Protein AF-Q66S46-F1 (afdb_monomer_lite)

Secondary structure (DSSP, 8-state):
-HHHHHHHHHHHHHHTHHHHHHHHHHHHHHHHHHHHHHHHHHHHHHHHHHHHHHHHHHHHHHHHHHHHHHHHHHHHHT-S-----HHHHHHHHHHHHHHHHHHHHHHHHHHHHHHHHHHHHHHHHHHHHHHHHHHHHHHTTSS-TTHHHHHHHHHHHHHHHHHHHHHHHHHHHHHHHHHHHHHHHHHHHHHHHHHHHHHHHHHHHHHHHHHHHHHHTS-----------PPP-----------------S-------

Organism: Oikopleura dioica (NCBI:txid34765)

Structure (mmCIF, N/CA/C/O backbone):
data_AF-Q66S46-F1
#
_entry.id   AF-Q66S46-F1
#
loop_
_atom_site.group_PDB
_atom_site.id
_atom_site.type_symbol
_atom_site.label_atom_id
_atom_site.label_alt_id
_atom_site.label_comp_id
_atom_site.label_asym_id
_atom_site.label_entity_id
_atom_site.label_seq_id
_atom_site.pdbx_PDB_ins_code
_atom_site.Cartn_x
_atom_site.Cartn_y
_atom_site.Cartn_z
_atom_site.occupancy
_atom_site.B_iso_or_equiv
_atom_site.auth_seq_id
_atom_site.auth_comp_id
_atom_site.auth_asym_id
_atom_site.auth_atom_id
_atom_site.pdbx_PDB_model_num
ATOM 1 N N . MET A 1 1 ? -4.672 -10.659 25.111 1.00 83.12 1 MET A N 1
ATOM 2 C CA . MET A 1 1 ? -5.809 -10.484 24.164 1.00 83.12 1 MET A CA 1
ATOM 3 C C . MET A 1 1 ? -7.160 -10.343 24.861 1.00 83.12 1 MET A C 1
ATOM 5 O O . MET A 1 1 ? -7.900 -9.418 24.541 1.00 83.12 1 MET A O 1
ATOM 9 N N . THR A 1 2 ? -7.488 -11.206 25.827 1.00 87.94 2 THR A N 1
ATOM 10 C CA . THR A 1 2 ? -8.758 -11.151 26.578 1.00 87.94 2 THR A CA 1
ATOM 11 C C . THR A 1 2 ? -8.955 -9.836 27.340 1.00 87.94 2 THR A C 1
ATOM 13 O O . THR A 1 2 ? -10.043 -9.269 27.302 1.00 87.94 2 THR A O 1
ATOM 16 N N . GLU A 1 3 ? -7.894 -9.295 27.943 1.00 87.88 3 GLU A N 1
ATOM 17 C CA . GLU A 1 3 ? -7.926 -8.011 28.663 1.00 87.88 3 GLU A CA 1
ATOM 18 C C . GLU A 1 3 ? -8.272 -6.824 27.752 1.00 87.88 3 GLU A C 1
ATOM 20 O O . GLU A 1 3 ? -9.158 -6.033 28.075 1.00 87.88 3 GLU A O 1
ATOM 25 N N . PHE A 1 4 ? -7.655 -6.739 26.567 1.00 88.56 4 PHE A N 1
ATOM 26 C CA . PHE A 1 4 ? -7.981 -5.721 25.561 1.00 88.56 4 PHE A CA 1
ATOM 27 C C . PHE A 1 4 ? -9.432 -5.834 25.086 1.00 88.56 4 PHE A C 1
ATOM 29 O O . PHE A 1 4 ? -10.133 -4.827 25.005 1.00 88.56 4 PHE A O 1
ATOM 36 N N . SER A 1 5 ? -9.915 -7.057 24.838 1.00 90.88 5 SER A N 1
ATOM 37 C CA . SER A 1 5 ? -11.322 -7.294 24.496 1.00 90.88 5 SER A CA 1
ATOM 38 C C . SER A 1 5 ? -12.265 -6.836 25.618 1.00 90.88 5 SER A C 1
ATOM 40 O O . SER A 1 5 ? -13.281 -6.195 25.347 1.00 90.88 5 SER A O 1
ATOM 42 N N . GLY A 1 6 ? -11.913 -7.098 26.882 1.00 93.06 6 GLY A N 1
ATOM 43 C CA . GLY A 1 6 ? -12.649 -6.628 28.059 1.00 93.06 6 GLY A CA 1
ATOM 44 C C . GLY A 1 6 ? -12.697 -5.101 28.157 1.00 93.06 6 GLY A C 1
ATOM 45 O O . GLY A 1 6 ? -13.783 -4.527 28.263 1.00 93.06 6 GLY A O 1
ATOM 46 N N . LYS A 1 7 ? -11.543 -4.437 28.021 1.00 92.06 7 LYS A N 1
ATOM 47 C CA . LYS A 1 7 ? -11.409 -2.969 28.012 1.00 92.06 7 LYS A CA 1
ATOM 48 C C . LYS A 1 7 ? -12.234 -2.331 26.892 1.00 92.06 7 LYS A C 1
ATOM 50 O O . LYS A 1 7 ? -12.939 -1.346 27.122 1.00 92.06 7 LYS A O 1
ATOM 55 N N . LEU A 1 8 ? -12.205 -2.918 25.693 1.00 92.44 8 LEU A N 1
ATOM 56 C CA . LEU A 1 8 ? -12.982 -2.443 24.548 1.00 92.44 8 LEU A CA 1
ATOM 57 C C . LEU A 1 8 ? -14.491 -2.586 24.788 1.00 92.44 8 LEU A C 1
ATOM 59 O O . LEU A 1 8 ? -15.251 -1.653 24.532 1.00 92.44 8 LEU A O 1
ATOM 63 N N . LYS A 1 9 ? -14.929 -3.733 25.325 1.00 93.00 9 LYS A N 1
ATOM 64 C CA . LYS A 1 9 ? -16.336 -3.985 25.677 1.00 93.00 9 LYS A CA 1
ATOM 65 C C . LYS A 1 9 ? -16.832 -3.012 26.746 1.00 93.00 9 LYS A C 1
ATOM 67 O O . LYS A 1 9 ? -17.932 -2.482 26.610 1.00 93.00 9 LYS A O 1
ATOM 72 N N . GLN A 1 10 ? -16.030 -2.740 27.774 1.00 93.31 10 GLN A N 1
ATOM 73 C CA . GLN A 1 10 ? -16.372 -1.777 28.821 1.00 93.31 10 GLN A CA 1
ATOM 74 C C . GLN A 1 10 ? -16.547 -0.364 28.246 1.00 93.31 10 GLN A C 1
ATOM 76 O O . GLN A 1 10 ? -17.579 0.267 28.477 1.00 93.31 10 GLN A O 1
ATOM 81 N N . LYS A 1 11 ? -15.591 0.104 27.431 1.00 90.81 11 LYS A N 1
ATOM 82 C CA . LYS A 1 11 ? -15.686 1.412 26.761 1.00 90.81 11 LYS A CA 1
ATOM 83 C C . LYS A 1 11 ? -16.873 1.478 25.792 1.00 90.81 11 LYS A C 1
ATOM 85 O O . LYS A 1 11 ? -17.589 2.472 25.782 1.00 90.81 11 LYS A O 1
ATOM 90 N N . SER A 1 12 ? -17.142 0.409 25.042 1.00 92.00 12 SER A N 1
ATOM 91 C CA . SER A 1 12 ? -18.308 0.329 24.150 1.00 92.00 12 SER A CA 1
ATOM 92 C C . SER A 1 12 ? -19.627 0.477 24.910 1.00 92.00 12 SER A C 1
ATOM 94 O O . SER A 1 12 ? -20.509 1.201 24.456 1.00 92.00 12 SER A O 1
ATOM 96 N N . ARG A 1 13 ? -19.764 -0.180 26.070 1.00 91.44 13 ARG A N 1
ATOM 97 C CA . ARG A 1 13 ? -20.960 -0.073 26.923 1.00 91.44 13 ARG A CA 1
ATOM 98 C C . ARG A 1 13 ? -21.146 1.344 27.469 1.00 91.44 13 ARG A C 1
ATOM 100 O O . ARG A 1 13 ? -22.271 1.824 27.506 1.00 91.44 13 ARG A O 1
ATOM 107 N N . ALA A 1 14 ? -20.057 2.019 27.839 1.00 89.19 14 ALA A N 1
ATOM 108 C CA . ALA A 1 14 ? -20.097 3.397 28.332 1.00 89.19 14 ALA A CA 1
ATOM 109 C C . ALA A 1 14 ? -20.476 4.427 27.247 1.00 89.19 14 ALA A C 1
ATOM 111 O O . ALA A 1 14 ? -21.037 5.477 27.561 1.00 89.19 14 ALA A O 1
ATOM 112 N N . LEU A 1 15 ? -20.159 4.148 25.978 1.00 87.81 15 LEU A N 1
ATOM 113 C CA . LEU A 1 15 ? -20.433 5.046 24.850 1.00 87.81 15 LEU A CA 1
ATOM 114 C C . LEU A 1 15 ? -21.806 4.818 24.204 1.00 87.81 15 LEU A C 1
ATOM 116 O O . LEU A 1 15 ? -22.387 5.767 23.681 1.00 87.81 15 LEU A O 1
ATOM 120 N N . GLY A 1 16 ? -22.343 3.596 24.243 1.00 87.81 16 GLY A N 1
ATOM 121 C CA . GLY A 1 16 ? -23.685 3.289 23.741 1.00 87.81 16 GLY A CA 1
ATOM 122 C C . GLY A 1 16 ? -23.912 3.750 22.294 1.00 87.81 16 GLY A C 1
ATOM 123 O O . GLY A 1 16 ? -23.071 3.540 21.421 1.00 87.81 16 GLY A O 1
ATOM 124 N N . SER A 1 17 ? -25.040 4.422 22.045 1.00 82.81 17 SER A N 1
ATOM 125 C CA . SER A 1 17 ? -25.465 4.868 20.707 1.00 82.81 17 SER A CA 1
ATOM 126 C C . SER A 1 17 ? -24.579 5.951 20.075 1.00 82.81 17 SER A C 1
ATOM 128 O O . SER A 1 17 ? -24.659 6.185 18.866 1.00 82.81 17 SER A O 1
ATOM 130 N N . PHE A 1 18 ? -23.699 6.599 20.849 1.00 83.12 18 PHE A N 1
ATOM 131 C CA . PHE A 1 18 ? -22.725 7.553 20.305 1.00 83.12 18 PHE A CA 1
ATOM 132 C C . PHE A 1 18 ? -21.679 6.865 19.431 1.00 83.12 18 PHE A C 1
ATOM 134 O O . PHE A 1 18 ? -21.191 7.461 18.467 1.00 83.12 18 PHE A O 1
ATOM 141 N N . LEU A 1 19 ? -21.376 5.599 19.723 1.00 86.94 19 LEU A N 1
ATOM 142 C CA . LEU A 1 19 ? -20.410 4.828 18.956 1.00 86.94 19 LEU A CA 1
ATOM 143 C C . LEU A 1 19 ? -20.901 4.565 17.529 1.00 86.94 19 LEU A C 1
ATOM 145 O O . LEU A 1 19 ? -20.139 4.710 16.577 1.00 86.94 19 LEU A O 1
ATOM 149 N N . ASP A 1 20 ? -22.176 4.213 17.362 1.00 85.62 20 ASP A N 1
ATOM 150 C CA . ASP A 1 20 ? -22.733 3.897 16.042 1.00 85.62 20 ASP A CA 1
ATOM 151 C C . ASP A 1 20 ? -22.829 5.137 15.146 1.00 85.62 20 ASP A C 1
ATOM 153 O O . ASP A 1 20 ? -22.596 5.052 13.942 1.00 85.62 20 ASP A O 1
ATOM 157 N N . ARG A 1 21 ? -23.080 6.311 15.739 1.00 83.69 21 ARG A N 1
ATOM 158 C CA . ARG A 1 21 ? -23.120 7.594 15.018 1.00 83.69 21 ARG A CA 1
ATOM 159 C C . ARG A 1 21 ? -21.737 8.078 14.579 1.00 83.69 21 ARG A C 1
ATOM 161 O O . ARG A 1 21 ? -21.614 8.678 13.518 1.00 83.69 21 ARG A O 1
ATOM 168 N N . THR A 1 22 ? -20.700 7.829 15.379 1.00 88.50 22 THR A N 1
ATOM 169 C CA . THR A 1 22 ? -19.331 8.317 15.115 1.00 88.50 22 THR A CA 1
ATOM 170 C C . THR A 1 22 ? -18.470 7.326 14.335 1.00 88.50 22 THR A C 1
ATOM 172 O O . THR A 1 22 ? -17.485 7.725 13.713 1.00 88.50 22 THR A O 1
ATOM 175 N N . ARG A 1 23 ? -18.846 6.041 14.293 1.00 91.00 23 ARG A N 1
ATOM 176 C CA . ARG A 1 23 ? -18.108 4.996 13.568 1.00 91.00 23 ARG A CA 1
ATOM 177 C C . ARG A 1 23 ? -17.809 5.343 12.106 1.00 91.00 23 ARG A C 1
ATOM 179 O O . ARG A 1 23 ? -16.648 5.201 11.726 1.00 91.00 23 ARG A O 1
ATOM 186 N N . PRO A 1 24 ? -18.761 5.828 11.286 1.00 91.44 24 PRO A N 1
ATOM 187 C CA . PRO A 1 24 ? -18.467 6.156 9.892 1.00 91.44 24 PRO A CA 1
ATOM 188 C C . PRO A 1 24 ? -17.381 7.231 9.739 1.00 91.44 24 PRO A C 1
ATOM 190 O O . PRO A 1 24 ? -16.575 7.146 8.814 1.00 91.44 24 PRO A O 1
ATOM 193 N N . TYR A 1 25 ? -17.318 8.198 10.662 1.00 92.19 25 TYR A N 1
ATOM 194 C CA . TYR A 1 25 ? -16.290 9.240 10.674 1.00 92.19 25 TYR A CA 1
ATOM 195 C C . TYR A 1 25 ? -14.901 8.649 10.942 1.00 92.19 25 TYR A C 1
ATOM 197 O O . TYR A 1 25 ? -13.984 8.861 10.149 1.00 92.19 25 TYR A O 1
ATOM 205 N N . PHE A 1 26 ? -14.746 7.868 12.016 1.00 93.44 26 PHE A N 1
ATOM 206 C CA . PHE A 1 26 ? -13.449 7.283 12.374 1.00 93.44 26 PHE A CA 1
ATOM 207 C C . PHE A 1 26 ? -12.969 6.261 11.335 1.00 93.44 26 PHE A C 1
ATOM 209 O O . PHE A 1 26 ? -11.790 6.256 10.986 1.00 93.44 26 PHE A O 1
ATOM 216 N N . GLU A 1 27 ? -13.875 5.465 10.762 1.00 93.38 27 GLU A N 1
ATOM 217 C CA . GLU A 1 27 ? -13.558 4.564 9.646 1.00 93.38 27 GLU A CA 1
ATOM 218 C C . GLU A 1 27 ? -13.110 5.326 8.394 1.00 93.38 27 GLU A C 1
ATOM 220 O O . GLU A 1 27 ? -12.091 4.986 7.786 1.00 93.38 27 GLU A O 1
ATOM 225 N N . ALA A 1 28 ? -13.831 6.387 8.013 1.00 94.62 28 ALA A N 1
ATOM 226 C CA . ALA A 1 28 ? -13.460 7.215 6.869 1.00 94.62 28 ALA A CA 1
ATOM 227 C C . ALA A 1 28 ? -12.111 7.913 7.093 1.00 94.62 28 ALA A C 1
ATOM 229 O O . ALA A 1 28 ? -11.270 7.911 6.194 1.00 94.62 28 ALA A O 1
ATOM 230 N N . ARG A 1 29 ? -11.864 8.444 8.296 1.00 94.81 29 ARG A N 1
ATOM 231 C CA . ARG A 1 29 ? -10.599 9.092 8.669 1.00 94.81 29 ARG A CA 1
ATOM 232 C C . ARG A 1 29 ? -9.431 8.109 8.624 1.00 94.81 29 ARG A C 1
ATOM 234 O O . ARG A 1 29 ? -8.426 8.389 7.973 1.00 94.81 29 ARG A O 1
ATOM 241 N N . LYS A 1 30 ? -9.583 6.932 9.237 1.00 94.12 30 LYS A N 1
ATOM 242 C CA . LYS A 1 30 ? -8.579 5.859 9.219 1.00 94.12 30 LYS A CA 1
ATOM 243 C C . LYS A 1 30 ? -8.279 5.391 7.795 1.00 94.12 30 LYS A C 1
ATOM 245 O O . LYS A 1 30 ? -7.115 5.265 7.414 1.00 94.12 30 LYS A O 1
ATOM 250 N N . LYS A 1 31 ? -9.313 5.182 6.974 1.00 95.31 31 LYS A N 1
ATOM 251 C CA . LYS A 1 31 ? -9.154 4.758 5.576 1.00 95.31 31 LYS A CA 1
ATOM 252 C C . LYS A 1 31 ? -8.540 5.843 4.693 1.00 95.31 31 LYS A C 1
ATOM 254 O O . LYS A 1 31 ? -7.705 5.519 3.848 1.00 95.31 31 LYS A O 1
ATOM 259 N N . SER A 1 32 ? -8.905 7.105 4.907 1.00 96.31 32 SER A N 1
ATOM 260 C CA . SER A 1 32 ? -8.276 8.255 4.253 1.00 96.31 32 SER A CA 1
ATOM 261 C C . SER A 1 32 ? -6.782 8.305 4.573 1.00 96.31 32 SER A C 1
ATOM 263 O O . SER A 1 32 ? -5.973 8.285 3.652 1.00 96.31 32 SER A O 1
ATOM 265 N N . ALA A 1 33 ? -6.404 8.236 5.855 1.00 95.69 33 ALA A N 1
ATOM 266 C CA . ALA A 1 33 ? -5.005 8.267 6.286 1.00 95.69 33 ALA A CA 1
ATOM 267 C C . ALA A 1 33 ? -4.176 7.110 5.696 1.00 95.69 33 ALA A C 1
ATOM 269 O O . ALA A 1 33 ? -3.125 7.345 5.100 1.00 95.69 33 ALA A O 1
ATOM 270 N N . ARG A 1 34 ? -4.682 5.868 5.780 1.00 94.56 34 ARG A N 1
ATOM 271 C CA . ARG A 1 34 ? -4.020 4.685 5.196 1.00 94.56 34 ARG A CA 1
ATOM 272 C C . ARG A 1 34 ? -3.831 4.826 3.682 1.00 94.56 34 ARG A C 1
ATOM 274 O O . ARG A 1 34 ? -2.748 4.569 3.163 1.00 94.56 34 ARG A O 1
ATOM 281 N N . THR A 1 35 ? -4.872 5.253 2.969 1.00 96.12 35 THR A N 1
ATOM 282 C CA . THR A 1 35 ? -4.818 5.371 1.503 1.00 96.12 35 THR A CA 1
ATOM 283 C C . THR A 1 35 ? -3.961 6.557 1.060 1.00 96.12 35 THR A C 1
ATOM 285 O O . THR A 1 35 ? -3.264 6.453 0.057 1.00 96.12 35 THR A O 1
ATOM 288 N N . ARG A 1 36 ? -3.956 7.659 1.818 1.00 96.62 36 ARG A N 1
ATOM 289 C CA . ARG A 1 36 ? -3.086 8.814 1.578 1.00 96.62 36 ARG A CA 1
ATOM 290 C C . ARG A 1 36 ? -1.614 8.432 1.705 1.00 96.62 36 ARG A C 1
ATOM 292 O O . ARG A 1 36 ? -0.861 8.700 0.782 1.00 96.62 36 ARG A O 1
ATOM 299 N N . SER A 1 37 ? -1.229 7.747 2.782 1.00 97.06 37 SER A N 1
ATOM 300 C CA . SER A 1 37 ? 0.147 7.255 2.946 1.00 97.06 37 SER A CA 1
ATOM 301 C C . SER A 1 37 ? 0.550 6.308 1.804 1.00 97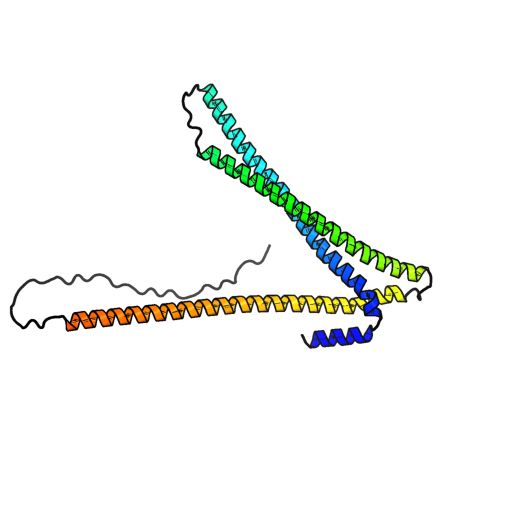.06 37 SER A C 1
ATOM 303 O O . SER A 1 37 ? 1.650 6.404 1.262 1.00 97.06 37 SER A O 1
ATOM 305 N N . HIS A 1 38 ? -0.367 5.440 1.358 1.00 97.12 38 HIS A N 1
ATOM 306 C CA . HIS A 1 38 ? -0.131 4.599 0.184 1.00 97.12 38 HIS A CA 1
ATOM 307 C C . HIS A 1 38 ? 0.040 5.413 -1.113 1.00 97.12 38 HIS A C 1
ATOM 309 O O . HIS A 1 38 ? 0.921 5.100 -1.912 1.00 97.12 38 HIS A O 1
ATOM 315 N N . ALA A 1 39 ? -0.761 6.463 -1.317 1.00 97.56 39 ALA A N 1
ATOM 316 C CA . ALA A 1 39 ? -0.628 7.366 -2.458 1.00 97.56 39 ALA A CA 1
ATOM 317 C C . ALA A 1 39 ? 0.701 8.140 -2.419 1.00 97.56 39 ALA A C 1
ATOM 319 O O . ALA A 1 39 ? 1.381 8.213 -3.435 1.00 97.56 39 ALA A O 1
ATOM 320 N N . GLU A 1 40 ? 1.121 8.641 -1.257 1.00 97.62 40 GLU A N 1
ATOM 321 C CA . GLU A 1 40 ? 2.417 9.310 -1.074 1.00 97.62 40 GLU A CA 1
ATOM 322 C C . GLU A 1 40 ? 3.581 8.369 -1.425 1.00 97.62 40 GLU A C 1
ATOM 324 O O . GLU A 1 40 ? 4.479 8.751 -2.177 1.00 97.62 40 GLU A O 1
ATOM 329 N N . LYS A 1 41 ? 3.518 7.101 -0.995 1.00 98.00 41 LYS A N 1
ATOM 330 C CA . LYS A 1 41 ? 4.493 6.080 -1.407 1.00 98.00 41 LYS A CA 1
ATOM 331 C C . LYS A 1 41 ? 4.514 5.890 -2.928 1.00 98.00 41 LYS A C 1
ATOM 333 O O . LYS A 1 41 ? 5.580 5.948 -3.530 1.00 98.00 41 LYS A O 1
ATOM 338 N N . LEU A 1 42 ? 3.349 5.727 -3.557 1.00 97.94 42 LEU A N 1
ATOM 339 C CA . LEU A 1 42 ? 3.248 5.575 -5.014 1.00 97.94 42 LEU A CA 1
ATOM 340 C C . LEU A 1 42 ? 3.735 6.818 -5.775 1.00 97.94 42 LEU A C 1
ATOM 342 O O . LEU A 1 42 ? 4.284 6.685 -6.863 1.00 97.94 42 LEU A O 1
ATOM 346 N N . SER A 1 43 ? 3.555 8.016 -5.216 1.00 97.81 43 SER A N 1
ATOM 347 C CA . SER A 1 43 ? 4.092 9.260 -5.774 1.00 97.81 43 SER A CA 1
ATOM 348 C C . SER A 1 43 ? 5.623 9.262 -5.755 1.00 97.81 43 SER A C 1
ATOM 350 O O . SER A 1 43 ? 6.254 9.616 -6.753 1.00 97.81 43 SER A O 1
ATOM 352 N N . ASN A 1 44 ? 6.230 8.820 -4.651 1.00 97.88 44 ASN A N 1
ATOM 353 C CA . ASN A 1 44 ? 7.683 8.676 -4.557 1.00 97.88 44 ASN A CA 1
ATOM 354 C C . ASN A 1 44 ? 8.195 7.625 -5.552 1.00 97.88 44 ASN A C 1
ATOM 356 O O . ASN A 1 44 ? 9.110 7.912 -6.323 1.00 97.88 44 ASN A O 1
ATOM 360 N N . ASP A 1 45 ? 7.557 6.454 -5.605 1.00 97.19 45 ASP A N 1
ATOM 361 C CA . ASP A 1 45 ? 7.900 5.377 -6.543 1.00 97.19 45 ASP A CA 1
ATOM 362 C C . ASP A 1 45 ? 7.762 5.840 -8.008 1.00 97.19 45 ASP A C 1
ATOM 364 O O . ASP A 1 45 ? 8.589 5.509 -8.864 1.00 97.19 45 ASP A O 1
ATOM 368 N N . TYR A 1 46 ? 6.753 6.665 -8.309 1.00 97.44 46 TYR A N 1
ATOM 369 C CA . TYR A 1 46 ? 6.566 7.268 -9.628 1.00 97.44 46 TYR A CA 1
ATOM 370 C C . TYR A 1 46 ? 7.735 8.186 -9.999 1.00 97.44 46 TYR A C 1
ATOM 372 O O . TYR A 1 46 ? 8.266 8.087 -11.108 1.00 97.44 46 TYR A O 1
ATOM 380 N N . HIS A 1 47 ? 8.181 9.034 -9.068 1.00 96.56 47 HIS A N 1
ATOM 381 C CA . HIS A 1 47 ? 9.339 9.901 -9.281 1.00 96.56 47 HIS A CA 1
ATOM 382 C C . HIS A 1 47 ? 10.620 9.090 -9.520 1.00 96.56 47 HIS A C 1
ATOM 384 O O . HIS A 1 47 ? 11.338 9.349 -10.488 1.00 96.56 47 HIS A O 1
ATOM 390 N N . GLN A 1 48 ? 10.860 8.050 -8.713 1.00 96.81 48 GLN A N 1
ATOM 391 C CA . GLN A 1 48 ? 11.989 7.136 -8.914 1.00 96.81 48 GLN A CA 1
ATOM 392 C C . GLN A 1 48 ? 11.937 6.470 -10.294 1.00 96.81 48 GLN A C 1
ATOM 394 O O . GLN A 1 48 ? 12.943 6.402 -10.999 1.00 96.81 48 GLN A O 1
ATOM 399 N N . THR A 1 49 ? 10.752 6.058 -10.742 1.00 96.12 49 THR A N 1
ATOM 400 C CA . THR A 1 49 ? 10.590 5.409 -12.050 1.00 96.12 49 THR A CA 1
ATOM 401 C C . THR A 1 49 ? 10.807 6.378 -13.216 1.00 96.12 49 THR A C 1
ATOM 403 O O . THR A 1 49 ? 11.360 5.989 -14.246 1.00 96.12 49 THR A O 1
ATOM 406 N N . ILE A 1 50 ? 10.448 7.659 -13.069 1.00 96.88 50 ILE A N 1
ATOM 407 C CA . ILE A 1 50 ? 10.793 8.698 -14.054 1.00 96.88 50 ILE A CA 1
ATOM 408 C C . ILE A 1 50 ? 12.314 8.845 -14.175 1.00 96.88 50 ILE A C 1
ATOM 410 O O . ILE A 1 50 ? 12.830 8.926 -15.293 1.00 96.88 50 ILE A O 1
ATOM 414 N N . LEU A 1 51 ? 13.035 8.855 -13.049 1.00 96.31 51 LEU A N 1
ATOM 415 C CA . LEU A 1 51 ? 14.498 8.922 -13.045 1.00 96.31 51 LEU A CA 1
ATOM 416 C C . LEU A 1 51 ? 15.115 7.683 -13.706 1.00 96.31 51 LEU A C 1
ATOM 418 O O . LEU A 1 51 ? 15.996 7.819 -14.556 1.00 96.31 51 LEU A O 1
ATOM 422 N N . MET A 1 52 ? 14.600 6.489 -13.398 1.00 94.81 52 MET A N 1
ATOM 423 C CA . MET A 1 52 ? 15.015 5.243 -14.052 1.00 94.81 52 MET A CA 1
ATOM 424 C C . MET A 1 52 ? 14.781 5.283 -15.565 1.00 94.81 52 MET A C 1
ATOM 426 O O . MET A 1 52 ? 15.667 4.906 -16.328 1.00 94.81 52 MET A O 1
ATOM 430 N N . LEU A 1 53 ? 13.624 5.780 -16.013 1.00 96.25 53 LEU A N 1
ATOM 431 C CA . LEU A 1 53 ? 13.315 5.930 -17.434 1.00 96.25 53 LEU A CA 1
ATOM 432 C C . LEU A 1 53 ? 14.262 6.919 -18.121 1.00 96.25 53 LEU A C 1
ATOM 434 O O . LEU A 1 53 ? 14.718 6.659 -19.235 1.00 96.25 53 LEU A O 1
ATOM 438 N N . LYS A 1 54 ? 14.563 8.051 -17.476 1.00 96.94 54 LYS A N 1
ATOM 439 C CA . LYS A 1 54 ? 15.532 9.021 -17.997 1.00 96.94 54 LYS A CA 1
ATOM 440 C C . LYS A 1 54 ? 16.899 8.361 -18.180 1.00 96.94 54 LYS A C 1
ATOM 442 O O . LYS A 1 54 ? 17.436 8.411 -19.281 1.00 96.94 54 LYS A O 1
ATOM 447 N N . ASN A 1 55 ? 17.392 7.672 -17.150 1.00 96.25 55 ASN A N 1
ATOM 448 C CA . ASN A 1 55 ? 18.659 6.947 -17.208 1.00 96.25 55 ASN A CA 1
ATOM 449 C C . ASN A 1 55 ? 18.659 5.888 -18.325 1.00 96.25 55 ASN A C 1
ATOM 451 O O . ASN A 1 55 ? 19.566 5.853 -19.148 1.00 96.25 55 ASN A O 1
ATOM 455 N N . ALA A 1 56 ? 17.603 5.075 -18.428 1.00 95.38 56 ALA A N 1
ATOM 456 C CA . ALA A 1 56 ? 17.490 4.060 -19.476 1.00 95.38 56 ALA A CA 1
ATOM 457 C C . ALA A 1 56 ? 17.518 4.671 -20.889 1.00 95.38 56 ALA A C 1
ATOM 459 O O . ALA A 1 56 ? 18.200 4.160 -21.774 1.00 95.38 56 ALA A O 1
ATOM 460 N N . ARG A 1 57 ? 16.837 5.806 -21.098 1.00 96.06 57 ARG A N 1
ATOM 461 C CA . ARG A 1 57 ? 16.886 6.544 -22.371 1.00 96.06 57 ARG A CA 1
ATOM 462 C C . ARG A 1 57 ? 18.267 7.115 -22.661 1.00 96.06 57 ARG A C 1
ATOM 464 O O . ARG A 1 57 ? 18.680 7.126 -23.816 1.00 96.06 57 ARG A O 1
ATOM 471 N N . ASP A 1 58 ? 18.968 7.603 -21.646 1.00 96.88 58 ASP A N 1
ATOM 472 C CA . ASP A 1 58 ? 20.313 8.144 -21.821 1.00 96.88 58 ASP A CA 1
ATOM 473 C C . ASP A 1 58 ? 21.319 7.032 -22.161 1.00 96.88 58 ASP A C 1
ATOM 475 O O . ASP A 1 58 ? 22.152 7.237 -23.040 1.00 96.88 58 ASP A O 1
ATOM 479 N N . VAL A 1 59 ? 21.163 5.824 -21.604 1.00 95.12 59 VAL A N 1
ATOM 480 C CA . VAL A 1 59 ? 21.929 4.638 -22.031 1.00 95.12 59 VAL A CA 1
ATOM 481 C C . VAL A 1 59 ? 21.674 4.322 -23.508 1.00 95.12 59 VAL A C 1
ATOM 483 O O . VAL A 1 59 ? 22.630 4.170 -24.263 1.00 95.12 59 VAL A O 1
ATOM 486 N N . VAL A 1 60 ? 20.413 4.290 -23.960 1.00 95.00 60 VAL A N 1
ATOM 487 C CA . VAL A 1 60 ? 20.085 4.082 -25.387 1.00 95.00 60 VAL A CA 1
ATOM 488 C C . VAL A 1 60 ? 20.770 5.130 -26.269 1.00 95.00 60 VAL A C 1
ATOM 490 O O . VAL A 1 60 ? 21.425 4.781 -27.252 1.00 95.00 60 VAL A O 1
ATOM 493 N N . LYS A 1 61 ? 20.694 6.415 -25.896 1.00 94.75 61 LYS A N 1
ATOM 494 C CA . LYS A 1 61 ? 21.375 7.494 -26.632 1.00 94.75 61 LYS A CA 1
ATOM 495 C C . LYS A 1 61 ? 22.887 7.299 -26.671 1.00 94.75 61 LYS A C 1
ATOM 497 O O . LYS A 1 61 ? 23.475 7.478 -27.731 1.00 94.75 61 LYS A O 1
ATOM 502 N N . GLN A 1 62 ? 23.514 6.926 -25.554 1.00 93.81 62 GLN A N 1
ATOM 503 C CA . GLN A 1 62 ? 24.953 6.656 -25.495 1.00 93.81 62 GLN A CA 1
ATOM 504 C C . GLN A 1 62 ? 25.349 5.513 -26.434 1.00 93.81 62 GLN A C 1
ATOM 506 O O . GLN A 1 62 ? 26.349 5.631 -27.140 1.00 93.81 62 GLN A O 1
ATOM 511 N N . ARG A 1 63 ? 24.552 4.435 -26.499 1.00 90.81 63 ARG A N 1
ATOM 512 C CA . ARG A 1 63 ? 24.796 3.318 -27.429 1.00 90.81 63 ARG A CA 1
ATOM 513 C C . ARG A 1 63 ? 24.695 3.755 -28.890 1.00 90.81 63 ARG A C 1
ATOM 515 O O . ARG A 1 63 ? 25.575 3.409 -29.675 1.00 90.81 63 ARG A O 1
ATOM 522 N N . ILE A 1 64 ? 23.676 4.545 -29.235 1.00 90.94 64 ILE A N 1
ATOM 523 C CA . ILE A 1 64 ? 23.492 5.089 -30.590 1.00 90.94 64 ILE A CA 1
ATOM 524 C C . ILE A 1 64 ? 24.639 6.037 -30.957 1.00 90.94 64 ILE A C 1
ATOM 526 O O . ILE A 1 64 ? 25.232 5.899 -32.022 1.00 90.94 64 ILE A O 1
ATOM 530 N N . PHE A 1 65 ? 24.990 6.972 -30.074 1.00 90.38 65 PHE A N 1
ATOM 531 C CA . PHE A 1 65 ? 26.050 7.949 -30.330 1.00 90.38 65 PHE A CA 1
ATOM 532 C C . PHE A 1 65 ? 27.424 7.282 -30.463 1.00 90.38 65 PHE A C 1
ATOM 534 O O . PHE A 1 65 ? 28.210 7.650 -31.332 1.00 90.38 65 PHE A O 1
ATOM 541 N N . GLY A 1 66 ? 27.691 6.254 -29.650 1.00 87.00 66 GLY A N 1
ATOM 542 C CA . GLY A 1 66 ? 28.884 5.420 -29.779 1.00 87.00 66 GLY A CA 1
ATOM 543 C C . GLY A 1 66 ? 28.995 4.784 -31.165 1.00 87.00 66 GLY A C 1
ATOM 544 O O . GLY A 1 66 ? 30.063 4.849 -31.767 1.00 87.00 66 GLY A O 1
ATOM 545 N N . LEU A 1 67 ? 27.890 4.254 -31.705 1.00 86.00 67 LEU A N 1
ATOM 546 C CA . LEU A 1 67 ? 27.883 3.707 -33.061 1.00 86.00 67 LEU A CA 1
ATOM 547 C C . LEU A 1 67 ? 28.134 4.779 -34.118 1.00 86.00 67 LEU A C 1
ATOM 549 O O . LEU A 1 67 ? 28.968 4.576 -34.993 1.00 86.00 67 LEU A O 1
ATOM 553 N N . VAL A 1 68 ? 27.432 5.912 -34.040 1.00 87.00 68 VAL A N 1
ATOM 554 C CA . VAL A 1 68 ? 27.601 7.013 -35.001 1.00 87.00 68 VAL A CA 1
ATOM 555 C C . VAL A 1 68 ? 29.059 7.464 -35.044 1.00 87.00 68 VAL A C 1
ATOM 557 O O . VAL A 1 68 ? 29.617 7.594 -36.125 1.00 87.00 68 VAL A O 1
ATOM 560 N N . ASN A 1 69 ? 29.711 7.612 -33.889 1.00 85.38 69 ASN A N 1
ATOM 561 C CA . ASN A 1 69 ? 31.126 7.981 -33.827 1.00 85.38 69 ASN A CA 1
ATOM 562 C C . ASN A 1 69 ? 32.049 6.936 -34.466 1.00 85.38 69 ASN A C 1
ATOM 564 O O . ASN A 1 69 ? 33.023 7.310 -35.113 1.00 85.38 69 ASN A O 1
ATOM 568 N N . ILE A 1 70 ? 31.769 5.643 -34.277 1.00 81.75 70 ILE A N 1
ATOM 569 C CA . ILE A 1 70 ? 32.539 4.566 -34.915 1.00 81.75 70 ILE A CA 1
ATOM 570 C C . ILE A 1 70 ? 32.350 4.625 -36.434 1.00 81.75 70 ILE A C 1
ATOM 572 O O . ILE A 1 70 ? 33.333 4.643 -37.168 1.00 81.75 70 ILE A O 1
ATOM 576 N N . LEU A 1 71 ? 31.105 4.723 -36.904 1.00 81.62 71 LEU A N 1
ATOM 577 C CA . LEU A 1 71 ? 30.789 4.788 -38.332 1.00 81.62 71 LEU A CA 1
ATOM 578 C C . LEU A 1 71 ? 31.405 6.020 -39.010 1.00 81.62 71 LEU A C 1
ATOM 580 O O . LEU A 1 71 ? 31.926 5.895 -40.115 1.00 81.62 71 LEU A O 1
ATOM 584 N N . SER A 1 72 ? 31.401 7.182 -38.350 1.00 83.62 72 SER A N 1
ATOM 585 C CA . SER A 1 72 ? 32.055 8.389 -38.868 1.00 83.62 72 SER A CA 1
ATOM 586 C C . SER A 1 72 ? 33.563 8.194 -39.046 1.00 83.62 72 SER A C 1
ATOM 588 O O . SER A 1 72 ? 34.094 8.546 -40.093 1.00 83.62 72 SER A O 1
ATOM 590 N N . LYS A 1 73 ? 34.246 7.567 -38.079 1.00 79.06 73 LYS A N 1
ATOM 591 C CA . LYS A 1 73 ? 35.686 7.270 -38.189 1.00 79.06 73 LYS A CA 1
ATOM 592 C C . LYS A 1 73 ? 35.996 6.284 -39.314 1.00 79.06 73 LYS A C 1
ATOM 594 O O . LYS A 1 73 ? 36.937 6.489 -40.067 1.00 79.06 73 LYS A O 1
ATOM 599 N N . VAL A 1 74 ? 35.178 5.244 -39.471 1.00 76.25 74 VAL A N 1
ATOM 600 C CA . VAL A 1 74 ? 35.330 4.264 -40.562 1.00 76.25 74 VAL A CA 1
ATOM 601 C C . VAL A 1 74 ? 35.151 4.926 -41.931 1.00 76.25 74 VAL A C 1
ATOM 603 O O . VAL A 1 74 ? 35.889 4.614 -42.865 1.00 76.25 74 VAL A O 1
ATOM 606 N N . ALA A 1 75 ? 34.204 5.862 -42.047 1.00 75.56 75 ALA A N 1
ATOM 607 C CA . ALA A 1 75 ? 34.004 6.641 -43.265 1.00 75.56 75 ALA A CA 1
ATOM 608 C C . ALA A 1 75 ? 35.199 7.563 -43.577 1.00 75.56 75 ALA A C 1
ATOM 610 O O . ALA A 1 75 ? 35.561 7.709 -44.743 1.00 75.56 75 ALA A O 1
ATOM 611 N N . GLU A 1 76 ? 35.828 8.152 -42.555 1.00 76.62 76 GLU A N 1
ATOM 612 C CA . GLU A 1 76 ? 37.043 8.969 -42.695 1.00 76.62 76 GLU A CA 1
ATOM 613 C C . GLU A 1 76 ? 38.271 8.132 -43.097 1.00 76.62 76 GLU A C 1
ATOM 615 O O . GLU A 1 76 ? 39.058 8.557 -43.942 1.00 76.62 76 GLU A O 1
ATOM 620 N N . GLU A 1 77 ? 38.419 6.927 -42.541 1.00 77.12 77 GLU A N 1
ATOM 621 C CA . GLU A 1 77 ? 39.577 6.045 -42.757 1.00 77.12 77 GLU A CA 1
ATOM 622 C C . GLU A 1 77 ? 39.448 5.132 -43.998 1.00 77.12 77 GLU A C 1
ATOM 624 O O . GLU A 1 77 ? 40.368 4.371 -44.296 1.00 77.12 77 GLU A O 1
ATOM 629 N N . GLN A 1 78 ? 38.332 5.206 -44.741 1.00 63.88 78 GLN A N 1
ATOM 630 C CA . GLN A 1 78 ? 38.008 4.365 -45.912 1.00 63.88 78 GLN A CA 1
ATOM 631 C C . GLN A 1 78 ? 38.248 2.859 -45.686 1.00 63.88 78 GLN A C 1
ATOM 633 O O . GLN A 1 78 ? 38.663 2.132 -46.594 1.00 63.88 78 GLN A O 1
ATOM 638 N N . MET A 1 79 ? 37.987 2.364 -44.474 1.00 60.66 79 MET A N 1
ATOM 639 C CA . MET A 1 79 ? 38.122 0.937 -44.187 1.00 60.66 79 MET A CA 1
ATOM 640 C C . MET A 1 79 ? 36.960 0.159 -44.820 1.00 60.66 79 MET A C 1
ATOM 642 O O . MET A 1 79 ? 35.794 0.429 -44.543 1.00 60.66 79 MET A O 1
ATOM 646 N N . ALA A 1 80 ? 37.285 -0.804 -45.689 1.00 58.56 80 ALA A N 1
ATOM 647 C CA . ALA A 1 80 ? 36.314 -1.538 -46.508 1.00 58.56 80 ALA A CA 1
ATOM 648 C C . ALA A 1 80 ? 35.491 -2.586 -45.737 1.00 58.56 80 ALA A C 1
ATOM 650 O O . ALA A 1 80 ? 34.437 -3.003 -46.211 1.00 58.56 80 ALA A O 1
ATOM 651 N N . GLU A 1 81 ? 35.933 -3.001 -44.550 1.00 58.44 81 GLU A N 1
ATOM 652 C CA . GLU A 1 81 ? 35.233 -3.995 -43.739 1.00 58.44 81 GLU A CA 1
ATOM 653 C C . GLU A 1 81 ? 35.257 -3.587 -42.270 1.00 58.44 81 GLU A C 1
ATOM 655 O O . GLU A 1 81 ? 36.302 -3.567 -41.623 1.00 58.44 81 GLU A O 1
ATOM 660 N N . PHE A 1 82 ? 34.075 -3.292 -41.732 1.00 61.12 82 PHE A N 1
ATOM 661 C CA . PHE A 1 82 ? 33.854 -3.268 -40.295 1.00 61.12 82 PHE A CA 1
ATOM 662 C C . PHE A 1 82 ? 32.788 -4.316 -39.980 1.00 61.12 82 PHE A C 1
ATOM 664 O O . PHE A 1 82 ? 31.665 -4.201 -40.485 1.00 61.12 82 PHE A O 1
ATOM 671 N N . PRO A 1 83 ? 33.073 -5.337 -39.157 1.00 59.53 83 PRO A N 1
ATOM 672 C CA . PRO A 1 83 ? 32.010 -6.161 -38.627 1.00 59.53 83 PRO A CA 1
ATOM 673 C C . PRO A 1 83 ? 31.277 -5.288 -37.609 1.00 59.53 83 PRO A C 1
ATOM 675 O O . PRO A 1 83 ? 31.791 -5.020 -36.525 1.00 59.53 83 PRO A O 1
ATOM 678 N N . LEU A 1 84 ? 30.094 -4.781 -37.969 1.00 63.56 84 LEU A N 1
ATOM 679 C CA . LEU A 1 84 ? 29.162 -4.231 -36.989 1.00 63.56 84 LEU A CA 1
ATOM 680 C C . LEU A 1 84 ? 28.892 -5.364 -35.994 1.00 63.56 84 LEU A C 1
ATOM 682 O O . LEU A 1 84 ? 28.179 -6.318 -36.308 1.00 63.56 84 LEU A O 1
ATOM 686 N N . GLU A 1 85 ? 29.580 -5.330 -34.859 1.00 68.94 85 GLU A N 1
ATOM 687 C CA . GLU A 1 85 ? 29.689 -6.494 -33.996 1.00 68.94 85 GLU A CA 1
ATOM 688 C C . GLU A 1 85 ? 28.282 -6.848 -33.479 1.00 68.94 85 GLU A C 1
ATOM 690 O O . GLU A 1 85 ? 27.599 -5.967 -32.942 1.00 68.94 85 GLU A O 1
ATOM 695 N N . PRO A 1 86 ? 27.810 -8.102 -33.630 1.00 78.38 86 PRO A N 1
ATOM 696 C CA . PRO A 1 86 ? 26.494 -8.534 -33.143 1.00 78.38 86 PRO A CA 1
ATOM 697 C C . PRO A 1 86 ? 26.228 -8.143 -31.679 1.00 78.38 86 PRO A C 1
ATOM 699 O O . PRO A 1 86 ? 25.091 -7.873 -31.294 1.00 78.38 86 PRO A O 1
ATOM 702 N N . GLN A 1 87 ? 27.300 -8.010 -30.894 1.00 82.88 87 GLN A N 1
ATOM 703 C CA . GLN A 1 87 ? 27.299 -7.550 -29.511 1.00 82.88 87 GLN A CA 1
ATOM 704 C C . GLN A 1 87 ? 26.770 -6.114 -29.323 1.00 82.88 87 GLN A C 1
ATOM 706 O O . GLN A 1 87 ? 26.105 -5.833 -28.326 1.00 82.88 87 GLN A O 1
ATOM 711 N N . TRP A 1 88 ? 27.013 -5.179 -30.253 1.00 84.94 88 TRP A N 1
ATOM 712 C CA . TRP A 1 88 ? 26.475 -3.814 -30.136 1.00 84.94 88 TRP A CA 1
ATOM 713 C C . TRP A 1 88 ? 24.956 -3.784 -30.326 1.00 84.94 88 TRP A C 1
ATOM 715 O O . TRP A 1 88 ? 24.254 -3.097 -29.579 1.00 84.94 88 TRP A O 1
ATOM 725 N N . LEU A 1 89 ? 24.450 -4.554 -31.295 1.00 88.56 89 LEU A N 1
ATOM 726 C CA . LEU A 1 89 ? 23.012 -4.704 -31.527 1.00 88.56 89 LEU A CA 1
ATOM 727 C C . LEU A 1 89 ? 22.327 -5.311 -30.301 1.00 88.56 89 LEU A C 1
ATOM 729 O O . LEU A 1 89 ? 21.282 -4.819 -29.882 1.00 88.56 89 LEU A O 1
ATOM 733 N N . GLU A 1 90 ? 22.937 -6.329 -29.695 1.00 90.69 90 GLU A N 1
ATOM 734 C CA . GLU A 1 90 ? 22.448 -6.935 -28.455 1.00 90.69 90 GLU A CA 1
ATOM 735 C C . GLU A 1 90 ? 22.399 -5.919 -27.301 1.00 90.69 90 GLU A C 1
ATOM 737 O O . GLU A 1 90 ? 21.348 -5.749 -26.684 1.00 90.69 90 GLU A O 1
ATOM 742 N N . MET A 1 91 ? 23.471 -5.145 -27.081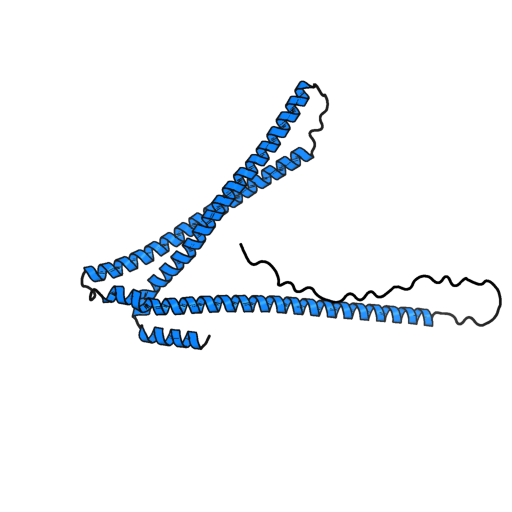 1.00 90.44 91 MET A N 1
ATOM 743 C CA . MET A 1 91 ? 23.495 -4.085 -26.061 1.00 90.44 91 MET A CA 1
ATOM 744 C C . MET A 1 91 ? 22.449 -2.987 -26.302 1.00 90.44 91 MET A C 1
ATOM 746 O O . MET A 1 91 ? 21.893 -2.436 -25.347 1.00 90.44 91 MET A O 1
ATOM 750 N N . LEU A 1 92 ? 22.192 -2.619 -27.562 1.00 92.69 92 LEU A N 1
ATOM 751 C CA . LEU A 1 92 ? 21.154 -1.644 -27.897 1.00 92.69 92 LEU A CA 1
ATOM 752 C C . LEU A 1 92 ? 19.754 -2.223 -27.660 1.00 92.69 92 LEU A C 1
ATOM 754 O O . LEU A 1 92 ? 18.888 -1.518 -27.136 1.00 92.69 92 LEU A O 1
ATOM 758 N N . ASN A 1 93 ? 19.538 -3.490 -28.013 1.00 94.88 93 ASN A N 1
ATOM 759 C CA . ASN A 1 93 ? 18.279 -4.189 -27.774 1.00 94.88 93 ASN A CA 1
ATOM 760 C C . ASN A 1 93 ? 17.981 -4.290 -26.274 1.00 94.88 93 ASN A C 1
ATOM 762 O O . ASN A 1 93 ? 16.888 -3.911 -25.860 1.00 94.88 93 ASN A O 1
ATOM 766 N N . GLU A 1 94 ? 18.961 -4.682 -25.455 1.00 95.31 94 GLU A N 1
ATOM 767 C CA . GLU A 1 94 ? 18.824 -4.721 -23.993 1.00 95.31 94 GLU A CA 1
ATOM 768 C C . GLU A 1 94 ? 18.521 -3.324 -23.422 1.00 95.31 94 GLU A C 1
ATOM 770 O O . GLU A 1 94 ? 17.617 -3.148 -22.600 1.00 95.31 94 GLU A O 1
ATOM 775 N N . ALA A 1 95 ? 19.232 -2.290 -23.889 1.00 94.62 95 ALA A N 1
ATOM 776 C CA . ALA A 1 95 ? 18.987 -0.915 -23.460 1.00 94.62 95 ALA A CA 1
ATOM 777 C C . ALA A 1 95 ? 17.568 -0.437 -23.825 1.00 94.62 95 ALA A C 1
ATOM 779 O O . ALA A 1 95 ? 16.903 0.212 -23.009 1.00 94.62 95 ALA A O 1
ATOM 780 N N . ASN A 1 96 ? 17.085 -0.784 -25.021 1.00 96.25 96 ASN A N 1
ATOM 781 C CA . ASN A 1 96 ? 15.727 -0.484 -25.470 1.00 96.25 96 ASN A CA 1
ATOM 782 C C . ASN A 1 96 ? 14.673 -1.247 -24.664 1.00 96.25 96 ASN A C 1
ATOM 784 O O . ASN A 1 96 ? 13.681 -0.646 -24.248 1.00 96.25 96 ASN A O 1
ATOM 788 N N . GLU A 1 97 ? 14.886 -2.534 -24.392 1.00 96.94 97 GLU A N 1
ATOM 789 C CA . GLU A 1 97 ? 13.990 -3.335 -23.558 1.00 96.94 97 GLU A CA 1
ATOM 790 C C . GLU A 1 97 ? 13.899 -2.751 -22.145 1.00 96.94 97 GLU A C 1
ATOM 792 O O . GLU A 1 97 ? 12.805 -2.544 -21.613 1.00 96.94 97 GLU A O 1
ATOM 797 N N . LYS A 1 98 ? 15.039 -2.372 -21.559 1.00 96.06 98 LYS A N 1
ATOM 798 C CA . LYS A 1 98 ? 15.094 -1.715 -20.250 1.00 96.06 98 LYS A CA 1
ATOM 799 C C . LYS A 1 98 ? 14.341 -0.386 -20.243 1.00 96.06 98 LYS A C 1
ATOM 801 O O . LYS A 1 98 ? 13.603 -0.105 -19.294 1.00 96.06 98 LYS A O 1
ATOM 806 N N . ALA A 1 99 ? 14.481 0.420 -21.296 1.00 96.88 99 ALA A N 1
ATOM 807 C CA . ALA A 1 99 ? 13.722 1.658 -21.450 1.00 96.88 99 ALA A CA 1
ATOM 808 C C . ALA A 1 99 ? 12.215 1.386 -21.579 1.00 96.88 99 ALA A C 1
ATOM 810 O O . ALA A 1 99 ? 11.414 2.074 -20.942 1.00 96.88 99 ALA A O 1
ATOM 811 N N . GLN A 1 100 ? 11.823 0.359 -22.333 1.00 97.12 100 GLN A N 1
ATOM 812 C CA . GLN A 1 100 ? 10.425 -0.021 -22.518 1.00 97.12 100 GLN A CA 1
ATOM 813 C C . GLN A 1 100 ? 9.791 -0.547 -21.225 1.00 97.12 100 GLN A C 1
ATOM 815 O O . GLN A 1 100 ? 8.685 -0.137 -20.863 1.00 97.12 100 GLN A O 1
ATOM 820 N N . ASN A 1 101 ? 10.502 -1.389 -20.474 1.00 96.06 101 ASN A N 1
ATOM 821 C CA . ASN A 1 101 ? 10.048 -1.851 -19.166 1.00 96.06 101 ASN A CA 1
ATOM 822 C C . ASN A 1 101 ? 9.901 -0.674 -18.187 1.00 96.06 101 ASN A C 1
ATOM 824 O O . ASN A 1 101 ? 8.894 -0.580 -17.488 1.00 96.06 101 ASN A O 1
ATOM 828 N N . ALA A 1 102 ? 10.837 0.282 -18.183 1.00 95.62 102 ALA A N 1
ATOM 829 C CA . ALA A 1 102 ? 10.721 1.484 -17.355 1.00 95.62 102 ALA A CA 1
ATOM 830 C C . ALA A 1 102 ? 9.483 2.336 -17.712 1.00 95.62 102 ALA A C 1
ATOM 832 O O . ALA A 1 102 ? 8.828 2.866 -16.812 1.00 95.62 102 ALA A O 1
ATOM 833 N N . ILE A 1 103 ? 9.109 2.428 -18.997 1.00 96.75 103 ILE A N 1
ATOM 834 C CA . ILE A 1 103 ? 7.851 3.066 -19.436 1.00 96.75 103 ILE A CA 1
ATOM 835 C C . ILE A 1 103 ? 6.641 2.317 -18.869 1.00 96.75 103 ILE A C 1
ATOM 837 O O . ILE A 1 103 ? 5.754 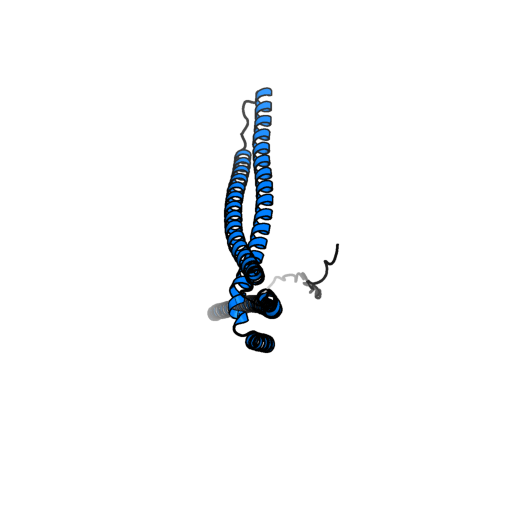2.941 -18.284 1.00 96.75 103 ILE A O 1
ATOM 841 N N . PHE A 1 104 ? 6.618 0.989 -18.991 1.00 97.00 104 PHE A N 1
ATOM 842 C CA . PHE A 1 104 ? 5.515 0.175 -18.483 1.00 97.00 104 PHE A CA 1
ATOM 843 C C . PHE A 1 104 ? 5.347 0.312 -16.962 1.00 97.00 104 PHE A C 1
ATOM 845 O O . PHE A 1 104 ? 4.232 0.519 -16.476 1.00 97.00 104 PHE A O 1
ATOM 852 N N . GLN A 1 105 ? 6.447 0.257 -16.202 1.00 95.75 105 GLN A N 1
ATOM 853 C CA . GLN A 1 105 ? 6.405 0.452 -14.750 1.00 95.75 105 GLN A CA 1
ATOM 854 C C . GLN A 1 105 ? 5.915 1.855 -14.386 1.00 95.75 105 GLN A C 1
ATOM 856 O O . GLN A 1 105 ? 5.066 1.992 -13.503 1.00 95.75 105 GLN A O 1
ATOM 861 N N . ARG A 1 106 ? 6.377 2.891 -15.099 1.00 97.19 106 ARG A N 1
ATOM 862 C CA . ARG A 1 106 ? 5.924 4.274 -14.895 1.00 97.19 106 ARG A CA 1
ATOM 863 C C . ARG A 1 106 ? 4.408 4.368 -15.049 1.00 97.19 106 ARG A C 1
ATOM 865 O O . ARG A 1 106 ? 3.742 4.917 -14.173 1.00 97.19 106 ARG A O 1
ATOM 872 N N . ASP A 1 107 ? 3.863 3.833 -16.138 1.00 97.62 107 ASP A N 1
ATOM 873 C CA . ASP A 1 107 ? 2.432 3.932 -16.447 1.00 97.62 107 ASP A CA 1
ATOM 874 C C . ASP A 1 107 ? 1.580 3.134 -15.458 1.00 97.62 107 ASP A C 1
ATOM 876 O O . ASP A 1 107 ? 0.533 3.605 -15.000 1.00 97.62 107 ASP A O 1
ATOM 880 N N . LYS A 1 108 ? 2.068 1.959 -15.050 1.00 97.88 108 LYS A N 1
ATOM 881 C CA . LYS A 1 108 ? 1.450 1.143 -14.003 1.00 97.88 108 LYS A CA 1
ATOM 882 C C . LYS A 1 108 ? 1.388 1.890 -12.670 1.00 97.88 108 LYS A C 1
ATOM 884 O O . LYS A 1 108 ? 0.310 1.968 -12.075 1.00 97.88 108 LYS A O 1
ATOM 889 N N . ILE A 1 109 ? 2.507 2.454 -12.213 1.00 97.88 109 ILE A N 1
ATOM 890 C CA . ILE A 1 109 ? 2.575 3.190 -10.943 1.00 97.88 109 ILE A CA 1
ATOM 891 C C . ILE A 1 109 ? 1.720 4.456 -11.019 1.00 97.88 109 ILE A C 1
ATOM 893 O O . ILE A 1 109 ? 0.970 4.738 -10.088 1.00 97.88 109 ILE A O 1
ATOM 897 N N . HIS A 1 110 ? 1.739 5.176 -12.142 1.00 97.50 110 HIS A N 1
ATOM 898 C CA . HIS A 1 110 ? 0.897 6.354 -12.347 1.00 97.50 110 HIS A CA 1
ATOM 899 C C . HIS A 1 110 ? -0.598 6.027 -12.222 1.00 97.50 110 HIS A C 1
ATOM 901 O O . HIS A 1 110 ? -1.345 6.725 -11.531 1.00 97.50 110 HIS A O 1
ATOM 907 N N . LEU A 1 111 ? -1.041 4.927 -12.841 1.00 98.00 111 LEU A N 1
ATOM 908 C CA . LEU A 1 111 ? -2.423 4.465 -12.734 1.00 98.00 111 LEU A CA 1
ATOM 909 C C . LEU A 1 111 ? -2.784 4.086 -11.291 1.00 98.00 111 LEU A C 1
ATOM 911 O O . LEU A 1 111 ? -3.873 4.422 -10.819 1.00 98.00 111 LEU A O 1
ATOM 915 N N . GLN A 1 112 ? -1.890 3.393 -10.586 1.00 97.75 112 GLN A N 1
ATOM 916 C CA . GLN A 1 112 ? -2.086 3.038 -9.179 1.00 97.75 112 GLN A CA 1
ATOM 917 C C . GLN A 1 112 ? -2.161 4.285 -8.290 1.00 97.75 112 GLN A C 1
ATOM 919 O O . GLN A 1 112 ? -3.081 4.394 -7.479 1.00 97.75 112 GLN A O 1
ATOM 924 N N . HIS A 1 113 ? -1.261 5.251 -8.488 1.00 98.25 113 HIS A N 1
ATOM 925 C CA . HIS A 1 113 ? -1.234 6.522 -7.767 1.00 98.25 113 HIS A CA 1
ATOM 926 C C . HIS A 1 113 ? -2.534 7.306 -7.962 1.00 98.25 113 HIS A C 1
ATOM 928 O O . HIS A 1 113 ? -3.136 7.772 -6.992 1.00 98.25 113 HIS A O 1
ATOM 934 N N . ARG A 1 114 ? -3.023 7.390 -9.206 1.00 97.62 114 ARG A N 1
ATOM 935 C CA . ARG A 1 114 ? -4.303 8.032 -9.522 1.00 97.62 114 ARG A CA 1
ATOM 936 C C . ARG A 1 114 ? -5.467 7.359 -8.793 1.00 97.62 114 ARG A C 1
ATOM 938 O O . ARG A 1 114 ? -6.251 8.044 -8.141 1.00 97.62 114 ARG A O 1
ATOM 945 N N . LYS A 1 115 ? -5.557 6.025 -8.848 1.00 97.94 115 LYS A N 1
ATOM 946 C CA . LYS A 1 115 ? -6.608 5.262 -8.150 1.00 97.94 115 LYS A CA 1
ATOM 947 C C . LYS A 1 115 ? -6.552 5.474 -6.636 1.00 97.94 115 LYS A C 1
ATOM 949 O O . LYS A 1 115 ? -7.583 5.730 -6.017 1.00 97.94 115 LYS A O 1
ATOM 954 N N . ALA A 1 116 ? -5.363 5.405 -6.036 1.00 97.62 116 ALA A N 1
ATOM 955 C CA . ALA A 1 116 ? -5.179 5.670 -4.610 1.00 97.62 116 ALA A CA 1
ATOM 956 C C . ALA A 1 116 ? -5.608 7.104 -4.253 1.00 97.62 116 ALA A C 1
ATOM 958 O O . ALA A 1 116 ? -6.286 7.311 -3.245 1.00 97.62 116 ALA A O 1
ATOM 959 N N . THR A 1 117 ? -5.302 8.065 -5.129 1.00 97.25 117 THR A N 1
ATOM 960 C CA . THR A 1 117 ? -5.689 9.469 -4.974 1.00 97.25 117 THR A CA 1
ATOM 961 C C . THR A 1 117 ? -7.195 9.690 -4.970 1.00 97.25 117 THR A C 1
ATOM 963 O O . THR A 1 117 ? -7.741 10.351 -4.083 1.00 97.25 117 THR A O 1
ATOM 966 N N . GLU A 1 118 ? -7.896 9.075 -5.917 1.00 97.50 118 GLU A N 1
ATOM 967 C CA . GLU A 1 118 ? -9.356 9.124 -5.993 1.00 97.50 118 GLU A CA 1
ATOM 968 C C . GLU A 1 118 ? -10.006 8.510 -4.740 1.00 97.50 118 GLU A C 1
ATOM 970 O O . GLU A 1 118 ? -10.942 9.081 -4.168 1.00 97.50 118 GLU A O 1
ATOM 975 N N . ILE A 1 119 ? -9.477 7.376 -4.268 1.00 96.75 119 ILE A N 1
ATOM 976 C CA . ILE A 1 119 ? -9.983 6.683 -3.081 1.00 96.75 119 ILE A CA 1
ATOM 977 C C . ILE A 1 119 ? -9.773 7.530 -1.822 1.00 96.75 119 ILE A C 1
ATOM 979 O O . ILE A 1 119 ? -10.745 7.751 -1.093 1.00 96.75 119 ILE A O 1
ATOM 983 N N . TYR A 1 120 ? -8.555 8.022 -1.550 1.00 95.50 120 TYR A N 1
ATOM 984 C CA . TYR A 1 120 ? -8.336 8.817 -0.336 1.00 95.50 120 TYR A CA 1
ATOM 985 C C . TYR A 1 120 ? -9.155 10.111 -0.384 1.00 95.50 120 TYR A C 1
ATOM 987 O O . TYR A 1 120 ? -9.783 10.454 0.613 1.00 95.50 120 TYR A O 1
ATOM 995 N N . SER A 1 121 ? -9.249 10.780 -1.543 1.00 96.12 121 SER A N 1
ATOM 996 C CA . SER A 1 121 ? -10.049 12.004 -1.699 1.00 96.12 121 SER A CA 1
ATOM 997 C C . SER A 1 121 ? -11.525 11.765 -1.372 1.00 96.12 121 SER A C 1
ATOM 999 O O . SER A 1 121 ? -12.164 12.585 -0.708 1.00 96.12 121 SER A O 1
ATOM 1001 N N . LYS A 1 122 ? -12.078 10.618 -1.787 1.00 96.44 122 LYS A N 1
ATOM 1002 C CA . LYS A 1 122 ? -13.457 10.232 -1.466 1.00 96.44 122 LYS A CA 1
ATOM 1003 C C . LYS A 1 122 ? -13.671 10.092 0.043 1.00 96.44 122 LYS A C 1
ATOM 1005 O O . LYS A 1 122 ? -14.646 10.634 0.560 1.00 96.44 122 LYS A O 1
ATOM 1010 N N . TYR A 1 123 ? -12.785 9.386 0.744 1.00 95.00 123 TYR A N 1
ATOM 1011 C CA . TYR A 1 123 ? -12.911 9.181 2.192 1.00 95.00 123 TYR A CA 1
ATOM 1012 C C . TYR A 1 123 ? -12.629 10.452 2.998 1.00 95.00 123 TYR A C 1
ATOM 1014 O O . TYR A 1 123 ? -13.337 10.724 3.966 1.00 95.00 123 TYR A O 1
ATOM 1022 N N . ASP A 1 124 ? -11.680 11.275 2.556 1.00 94.00 124 ASP A N 1
ATOM 1023 C CA . ASP A 1 124 ? -11.390 12.584 3.146 1.00 94.00 124 ASP A CA 1
ATOM 1024 C C . ASP A 1 124 ? -12.609 13.517 3.081 1.00 94.00 124 ASP A C 1
ATOM 1026 O O . ASP A 1 124 ? -12.990 14.129 4.078 1.00 94.00 124 ASP A O 1
ATOM 1030 N N . LYS A 1 125 ? -13.304 13.556 1.935 1.00 95.06 125 LYS A N 1
ATOM 1031 C CA . LYS A 1 125 ? -14.554 14.319 1.776 1.00 95.06 125 LYS A CA 1
ATOM 1032 C C . LYS A 1 125 ? -15.663 13.839 2.711 1.00 95.06 125 LYS A C 1
ATOM 1034 O O . LYS A 1 125 ? -16.446 14.662 3.177 1.00 95.06 125 LYS A O 1
ATOM 1039 N N . VAL A 1 126 ? -15.761 12.533 2.970 1.00 93.00 126 VAL A N 1
ATOM 1040 C CA . VAL A 1 126 ? -16.740 11.983 3.925 1.00 93.00 126 VAL A CA 1
ATOM 1041 C C . VAL A 1 126 ? -16.404 12.426 5.347 1.00 93.00 126 VAL A C 1
ATOM 1043 O O . VAL A 1 126 ? -17.282 12.947 6.031 1.00 93.00 126 VAL A O 1
ATOM 1046 N N . ALA A 1 127 ? -15.143 12.293 5.766 1.00 92.06 127 ALA A N 1
ATOM 1047 C CA . ALA A 1 127 ? -14.702 12.709 7.096 1.00 92.06 127 ALA A CA 1
ATOM 1048 C C . ALA A 1 127 ? -14.923 14.216 7.324 1.00 92.06 127 ALA A C 1
ATOM 1050 O O . ALA A 1 127 ? -15.563 14.593 8.303 1.00 92.06 127 ALA A O 1
ATOM 1051 N N . LYS A 1 128 ? -14.505 15.062 6.370 1.00 92.00 128 LYS A N 1
ATOM 1052 C CA . LYS A 1 128 ? -14.708 16.522 6.413 1.00 92.00 128 LYS A CA 1
ATOM 1053 C C . LYS A 1 128 ? -16.177 16.924 6.421 1.00 92.00 128 LYS A C 1
ATOM 1055 O O . LYS A 1 128 ? -16.551 17.887 7.081 1.00 92.00 128 LYS A O 1
ATOM 1060 N N . ARG A 1 129 ? -17.028 16.207 5.679 1.00 90.62 129 ARG A N 1
ATOM 1061 C CA . ARG A 1 129 ? -18.474 16.451 5.698 1.00 90.62 129 ARG A CA 1
ATOM 1062 C C . ARG A 1 129 ? -19.047 16.173 7.081 1.00 90.62 129 ARG A C 1
ATOM 1064 O O . ARG A 1 129 ? -19.768 17.018 7.586 1.00 90.62 129 ARG A O 1
ATOM 1071 N N . MET A 1 130 ? -18.712 15.036 7.686 1.00 87.00 130 MET A N 1
ATOM 1072 C CA . MET A 1 130 ? -19.208 14.672 9.018 1.00 87.00 130 MET A CA 1
ATOM 1073 C C . MET A 1 130 ? -18.687 15.608 10.110 1.00 87.00 130 MET A C 1
ATOM 1075 O O . MET A 1 130 ? -19.432 15.969 11.015 1.00 87.00 130 MET A O 1
ATOM 1079 N N . GLU A 1 131 ? -17.438 16.055 9.995 1.00 86.00 131 GLU A N 1
ATOM 1080 C CA . GLU A 1 131 ? -16.872 17.096 10.853 1.00 86.00 131 GLU A CA 1
ATOM 1081 C C . GLU A 1 131 ? -17.669 18.400 10.717 1.00 86.00 131 GLU A C 1
ATOM 1083 O O . GLU A 1 131 ? -18.214 18.897 11.702 1.00 86.00 131 GLU A O 1
ATOM 1088 N N . LYS A 1 132 ? -17.890 18.870 9.485 1.00 85.44 132 LYS A N 1
ATOM 1089 C CA . LYS A 1 132 ? -18.697 20.066 9.212 1.00 85.44 132 LYS A CA 1
ATOM 1090 C C . LYS A 1 132 ? -20.161 19.923 9.639 1.00 85.44 132 LYS A C 1
ATOM 1092 O O . LYS A 1 132 ? -20.754 20.887 10.107 1.00 85.44 132 LYS A O 1
ATOM 1097 N N . GLU A 1 133 ? -20.776 18.756 9.474 1.00 81.50 133 GLU A N 1
ATOM 1098 C CA . GLU A 1 133 ? -22.136 18.475 9.951 1.00 81.50 133 GLU A CA 1
ATOM 1099 C C . GLU A 1 133 ? -22.193 18.538 11.481 1.00 81.50 133 GLU A C 1
ATOM 1101 O O . GLU A 1 133 ? -23.123 19.129 12.033 1.00 81.50 133 GLU A O 1
ATOM 1106 N N . SER A 1 134 ? -21.168 18.014 12.162 1.00 74.62 134 SER A N 1
ATOM 1107 C CA . SER A 1 134 ? -21.047 18.112 13.617 1.00 74.62 134 SER A CA 1
ATOM 1108 C C . SER A 1 134 ? -20.880 19.562 14.087 1.00 74.62 134 SER A C 1
ATOM 1110 O O . SER A 1 134 ? -21.515 19.950 15.062 1.00 74.62 134 SER A O 1
ATOM 1112 N N . GLU A 1 135 ? -20.133 20.391 13.353 1.00 74.69 135 GLU A N 1
ATOM 1113 C CA . GLU A 1 135 ? -19.980 21.832 13.606 1.00 74.69 135 GLU A CA 1
ATOM 1114 C C . GLU A 1 135 ? -21.242 22.638 13.253 1.00 74.69 135 GLU A C 1
ATOM 1116 O O . GLU A 1 135 ? -21.610 23.592 13.936 1.00 74.69 135 GLU A O 1
ATOM 1121 N N . SER A 1 136 ? -21.952 22.266 12.188 1.00 69.44 136 SER A N 1
ATOM 1122 C CA . SER A 1 136 ? -23.160 22.969 11.749 1.00 69.44 136 SER A CA 1
ATOM 1123 C C . SER A 1 136 ? -24.350 22.676 12.659 1.00 69.44 136 SER A C 1
ATOM 1125 O O . SER A 1 136 ? -25.154 23.572 12.910 1.00 69.44 136 SER A O 1
ATOM 1127 N N . ALA A 1 137 ? -24.462 21.458 13.194 1.00 64.50 137 ALA A N 1
ATOM 1128 C CA . ALA A 1 137 ? -25.494 21.112 14.173 1.00 64.50 137 ALA A CA 1
ATOM 1129 C C . ALA A 1 137 ? -25.398 21.970 15.449 1.00 64.50 137 ALA A C 1
ATOM 1131 O O . ALA A 1 137 ? -26.412 22.254 16.086 1.00 64.50 137 ALA A O 1
ATOM 1132 N N . ILE A 1 138 ? -24.187 22.429 15.774 1.00 61.00 138 ILE A N 1
ATOM 1133 C CA . ILE A 1 138 ? -23.896 23.349 16.877 1.00 61.00 138 ILE A CA 1
ATOM 1134 C C . ILE A 1 138 ? -24.388 24.755 16.549 1.00 61.00 138 ILE A C 1
ATOM 1136 O O . ILE A 1 138 ? -25.041 25.393 17.371 1.00 61.00 138 ILE A O 1
ATOM 1140 N N . LYS A 1 139 ? -24.120 25.220 15.326 1.00 64.31 139 LYS A N 1
ATOM 1141 C CA . LYS A 1 139 ? -24.503 26.560 14.868 1.00 64.31 139 LYS A CA 1
ATOM 1142 C C . LYS A 1 139 ? -26.021 26.747 14.749 1.00 64.31 139 LYS A C 1
ATOM 1144 O O . LYS A 1 139 ? -26.506 27.855 14.940 1.00 64.31 139 LYS A O 1
ATOM 1149 N N . VAL A 1 140 ? -26.761 25.682 14.433 1.00 63.94 140 VAL A N 1
ATOM 1150 C CA . VAL A 1 140 ? -28.222 25.718 14.208 1.00 63.94 140 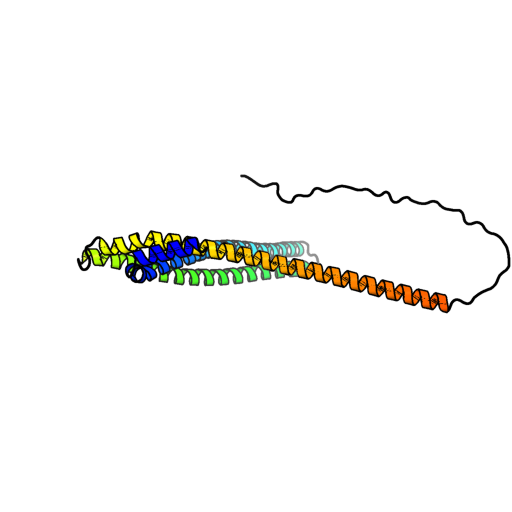VAL A CA 1
ATOM 1151 C C . VAL A 1 140 ? -29.022 25.413 15.492 1.00 63.94 140 VAL A C 1
ATOM 1153 O O . VAL A 1 140 ? -30.246 25.423 15.471 1.00 63.94 140 VAL A O 1
ATOM 1156 N N . GLY A 1 141 ? -28.364 25.149 16.630 1.00 57.31 141 GLY A N 1
ATOM 1157 C CA . GLY A 1 141 ? -29.042 24.901 17.914 1.00 57.31 141 GLY A CA 1
ATOM 1158 C C . GLY A 1 141 ? -29.854 23.598 17.979 1.00 57.31 141 GLY A C 1
ATOM 1159 O O . GLY A 1 141 ? -30.573 23.370 18.947 1.00 57.31 141 GLY A O 1
ATOM 1160 N N . LEU A 1 142 ? -29.731 22.727 16.970 1.00 58.03 142 LEU A N 1
ATOM 1161 C CA . LEU A 1 142 ? -30.406 21.421 16.888 1.00 58.03 142 LEU A CA 1
ATOM 1162 C C . LEU A 1 142 ? -29.866 20.406 17.910 1.00 58.03 142 LEU A C 1
ATOM 1164 O O . LEU A 1 142 ? -30.537 19.434 18.250 1.00 58.03 142 LEU A O 1
ATOM 1168 N N . LEU A 1 143 ? -28.651 20.635 18.405 1.00 56.69 143 LEU A N 1
ATOM 1169 C CA . LEU A 1 143 ? -28.039 19.958 19.543 1.00 56.69 143 LEU A CA 1
ATOM 1170 C C . LEU A 1 143 ? -27.473 21.045 20.461 1.00 56.69 143 LEU A C 1
ATOM 1172 O O . LEU A 1 143 ? -26.971 22.050 19.957 1.00 56.69 143 LEU A O 1
ATOM 1176 N N . ASN A 1 144 ? -27.484 20.839 21.787 1.00 56.50 144 ASN A N 1
ATOM 1177 C CA . ASN A 1 144 ? -26.659 21.653 22.690 1.00 56.50 144 ASN A CA 1
ATOM 1178 C C . ASN A 1 144 ? -25.258 21.702 22.078 1.00 56.50 144 ASN A C 1
ATOM 1180 O O . ASN A 1 144 ? -24.658 20.646 21.895 1.00 56.50 144 ASN A O 1
ATOM 1184 N N . GLY A 1 145 ? -24.766 22.887 21.716 1.00 49.84 145 GLY A N 1
ATOM 1185 C CA . GLY A 1 145 ? -23.590 23.075 20.860 1.00 49.84 145 GLY A CA 1
ATOM 1186 C C . GLY A 1 145 ? -22.297 22.378 21.310 1.00 49.84 145 GLY A C 1
ATOM 1187 O O . GLY A 1 145 ? -21.338 22.268 20.561 1.00 49.84 145 GLY A O 1
ATOM 1188 N N . LEU A 1 146 ? -22.254 21.855 22.531 1.00 55.50 146 LEU A N 1
ATOM 1189 C CA . LEU A 1 146 ? -21.166 21.011 23.006 1.00 55.50 146 LEU A CA 1
ATOM 1190 C C . LEU A 1 146 ? -21.306 19.533 22.598 1.00 55.50 146 LEU A C 1
ATOM 1192 O O . LEU A 1 146 ? -20.297 18.864 22.410 1.00 55.50 146 LEU A O 1
ATOM 1196 N N . GLY A 1 147 ? -22.523 19.009 22.447 1.00 59.84 147 GLY A N 1
ATOM 1197 C CA . GLY A 1 147 ? -22.816 17.581 22.304 1.00 59.84 147 GLY A CA 1
ATOM 1198 C C . GLY A 1 147 ? -22.202 16.930 21.064 1.00 59.84 147 GLY A C 1
ATOM 1199 O O . GLY A 1 147 ? -21.561 15.895 21.189 1.00 59.84 147 GLY A O 1
ATOM 1200 N N . ALA A 1 148 ? -22.341 17.534 19.879 1.00 60.91 148 ALA A N 1
ATOM 1201 C CA . ALA A 1 148 ? -21.881 16.935 18.619 1.00 60.91 148 ALA A CA 1
ATOM 1202 C C . ALA A 1 148 ? -20.347 16.775 18.544 1.00 60.91 148 ALA A C 1
ATOM 1204 O O . ALA A 1 148 ? -19.857 15.684 18.249 1.00 60.91 148 ALA A O 1
ATOM 1205 N N . ILE A 1 149 ? -19.593 17.826 18.893 1.00 66.50 149 ILE A N 1
ATOM 1206 C CA . ILE A 1 149 ? -18.125 17.771 19.018 1.00 66.50 149 ILE A CA 1
ATOM 1207 C C . ILE A 1 149 ? -17.715 16.859 20.180 1.00 66.50 149 ILE A C 1
ATOM 1209 O O . ILE A 1 149 ? -16.769 16.080 20.041 1.00 66.50 149 ILE A O 1
ATOM 1213 N N . LEU A 1 150 ? -18.438 16.903 21.310 1.00 68.44 150 LEU A N 1
ATOM 1214 C CA . LEU A 1 150 ? -18.208 15.980 22.422 1.00 68.44 150 LEU A CA 1
ATOM 1215 C C . LEU A 1 150 ? -18.362 14.531 21.980 1.00 68.44 150 LEU A C 1
ATOM 1217 O O . LEU A 1 150 ? -17.596 13.714 22.456 1.00 68.44 150 LEU A O 1
ATOM 1221 N N . PHE A 1 151 ? -19.285 14.173 21.086 1.00 76.50 151 PHE A N 1
ATOM 1222 C CA . PHE A 1 151 ? -19.439 12.774 20.679 1.00 76.50 151 PHE A CA 1
ATOM 1223 C C . PHE A 1 151 ? -18.242 12.265 19.879 1.00 76.50 151 PHE A C 1
ATOM 1225 O O . PHE A 1 151 ? -17.769 11.166 20.173 1.00 76.50 151 PHE A O 1
ATOM 1232 N N . ILE A 1 152 ? -17.715 13.056 18.936 1.00 82.19 152 ILE A N 1
ATOM 1233 C CA . ILE A 1 152 ? -16.493 12.690 18.202 1.00 82.19 152 ILE A CA 1
ATOM 1234 C C . ILE A 1 152 ? -15.317 12.576 19.182 1.00 82.19 152 ILE A C 1
ATOM 1236 O O . ILE A 1 152 ? -14.692 11.520 19.247 1.00 82.19 152 ILE A O 1
ATOM 1240 N N . LYS A 1 153 ? -15.081 13.596 20.019 1.00 84.06 153 LYS A N 1
ATOM 1241 C CA . LYS A 1 153 ? -13.983 13.589 21.006 1.00 84.06 153 LYS A CA 1
ATOM 1242 C C . LYS A 1 153 ? -14.118 12.481 22.057 1.00 84.06 153 LYS A C 1
ATOM 1244 O O . LYS A 1 153 ? -13.157 11.803 22.382 1.00 84.06 153 LYS A O 1
ATOM 1249 N N . LYS A 1 154 ? -15.322 12.230 22.572 1.00 83.94 154 LYS A N 1
ATOM 1250 C CA . LYS A 1 154 ? -15.589 11.216 23.609 1.00 83.94 154 LYS A CA 1
ATOM 1251 C C . LYS A 1 154 ? -15.383 9.792 23.093 1.00 83.94 154 LYS A C 1
ATOM 1253 O O . LYS A 1 154 ? -15.062 8.903 23.878 1.00 83.94 154 LYS A O 1
ATOM 1258 N N . CYS A 1 155 ? -15.570 9.563 21.793 1.00 88.06 155 CYS A N 1
ATOM 1259 C CA . CYS A 1 155 ? -15.312 8.263 21.180 1.00 88.06 155 CYS A CA 1
ATOM 1260 C C . CYS A 1 155 ? -13.843 8.075 20.760 1.00 88.06 155 CYS A C 1
ATOM 1262 O O . CYS A 1 155 ? -13.450 6.942 20.490 1.00 88.06 155 CYS A O 1
ATOM 1264 N N . GLU A 1 156 ? -13.026 9.132 20.742 1.00 90.69 156 GLU A N 1
ATOM 1265 C CA . GLU A 1 156 ? -11.624 9.096 20.302 1.00 90.69 156 GLU A CA 1
ATOM 1266 C C . GLU A 1 156 ? -10.803 8.052 21.070 1.00 90.69 156 GLU A C 1
ATOM 1268 O O . GLU A 1 156 ? -10.212 7.164 20.457 1.00 90.69 156 GLU A O 1
ATOM 1273 N N . ASP A 1 157 ? -10.890 8.050 22.403 1.00 91.00 157 ASP A N 1
ATOM 1274 C CA . ASP A 1 157 ? -10.233 7.060 23.266 1.00 91.00 157 ASP A CA 1
ATOM 1275 C C . ASP A 1 157 ? -10.618 5.612 22.940 1.00 91.00 157 ASP A C 1
ATOM 1277 O O . ASP A 1 157 ? -9.814 4.688 23.087 1.00 91.00 157 ASP A O 1
ATOM 1281 N N . TYR A 1 158 ? -11.878 5.380 22.562 1.00 93.31 158 TYR A N 1
ATOM 1282 C CA . TYR A 1 158 ? -12.334 4.046 22.184 1.00 93.31 158 TYR A CA 1
ATOM 1283 C C . TYR A 1 158 ? -11.696 3.617 20.866 1.00 93.31 158 TYR A C 1
ATOM 1285 O O . TYR A 1 158 ? -11.169 2.507 20.782 1.00 93.31 158 TYR A O 1
ATOM 1293 N N . PHE A 1 159 ? -11.721 4.491 19.857 1.00 93.88 159 PHE A N 1
ATOM 1294 C CA . PHE A 1 159 ? -11.147 4.199 18.546 1.00 93.88 159 PHE A CA 1
ATOM 1295 C C . PHE A 1 159 ? -9.623 4.064 18.607 1.00 93.88 159 PHE A C 1
ATOM 1297 O O . PHE A 1 159 ? -9.086 3.177 17.951 1.00 93.88 159 PHE A O 1
ATOM 1304 N N . HIS A 1 160 ? -8.947 4.823 19.471 1.00 92.19 160 HIS A N 1
ATOM 1305 C CA . HIS A 1 160 ? -7.520 4.661 19.740 1.00 92.19 160 HIS A CA 1
ATOM 1306 C C . HIS A 1 160 ? -7.195 3.266 20.294 1.00 92.19 160 HIS A C 1
ATOM 1308 O O . HIS A 1 160 ? -6.393 2.539 19.715 1.00 92.19 160 HIS A O 1
ATOM 1314 N N . VAL A 1 161 ? -7.858 2.845 21.381 1.00 93.25 161 VAL A N 1
ATOM 1315 C CA . VAL A 1 161 ? -7.636 1.509 21.975 1.00 93.25 161 VAL A CA 1
ATOM 1316 C C . VAL A 1 161 ? -8.017 0.393 20.999 1.00 93.25 161 VAL A C 1
ATOM 1318 O O . VAL A 1 161 ? -7.377 -0.657 20.969 1.00 93.25 161 VAL A O 1
ATOM 1321 N N . ARG A 1 162 ? -9.055 0.605 20.185 1.00 94.44 162 ARG A N 1
ATOM 1322 C CA . ARG A 1 162 ? -9.446 -0.338 19.135 1.00 94.44 162 ARG A CA 1
ATOM 1323 C C . ARG A 1 162 ? -8.353 -0.491 18.083 1.00 94.44 162 ARG A C 1
ATOM 1325 O O . ARG A 1 162 ? -8.032 -1.614 17.712 1.00 94.44 162 ARG A O 1
ATOM 1332 N N . ASP A 1 163 ? -7.817 0.621 17.597 1.00 93.44 163 ASP A N 1
ATOM 1333 C CA . ASP A 1 163 ? -6.804 0.627 16.546 1.00 93.44 163 ASP A CA 1
ATOM 1334 C C . ASP A 1 163 ? -5.472 0.055 17.059 1.00 93.44 163 ASP A C 1
ATOM 1336 O O . ASP A 1 163 ? -4.815 -0.698 16.341 1.00 93.44 163 ASP A O 1
ATOM 1340 N N . GLU A 1 164 ? -5.118 0.314 18.321 1.00 93.06 164 GLU A N 1
ATOM 1341 C CA . GLU A 1 164 ? -3.996 -0.335 19.008 1.00 93.06 164 GLU A CA 1
ATOM 1342 C C . GLU A 1 164 ? -4.186 -1.857 19.091 1.00 93.06 164 GLU A C 1
ATOM 1344 O O . GLU A 1 164 ? -3.275 -2.623 18.773 1.00 93.06 164 GLU A O 1
ATOM 1349 N N . PHE A 1 165 ? -5.387 -2.307 19.463 1.00 94.50 165 PHE A N 1
ATOM 1350 C CA . PHE A 1 165 ? -5.704 -3.731 19.534 1.00 94.50 165 PHE A CA 1
ATOM 1351 C C . PHE A 1 165 ? -5.667 -4.411 18.157 1.00 94.50 165 PHE A C 1
ATOM 1353 O O . PHE A 1 165 ? -5.151 -5.522 18.037 1.00 94.50 165 PHE A O 1
ATOM 1360 N N . GLU A 1 166 ? -6.165 -3.744 17.112 1.00 93.69 166 GLU A N 1
ATOM 1361 C CA . GLU A 1 166 ? -6.070 -4.213 15.723 1.00 93.69 166 GLU A CA 1
ATOM 1362 C C . GLU A 1 166 ? -4.608 -4.335 15.278 1.00 93.69 166 GLU A C 1
ATOM 1364 O O . GLU A 1 166 ? -4.224 -5.367 14.729 1.00 93.69 166 GLU A O 1
ATOM 1369 N N . ARG A 1 167 ? -3.765 -3.343 15.593 1.00 93.38 167 ARG A N 1
ATOM 1370 C CA . ARG A 1 167 ? -2.324 -3.390 15.305 1.00 93.38 167 ARG A CA 1
ATOM 1371 C C . ARG A 1 167 ? -1.657 -4.596 15.971 1.00 93.38 167 ARG A C 1
ATOM 1373 O O . ARG A 1 167 ? -0.900 -5.312 15.323 1.00 93.38 167 ARG A O 1
ATOM 1380 N N . LEU A 1 168 ? -1.964 -4.841 17.245 1.00 94.44 168 LEU A N 1
ATOM 1381 C CA . LEU A 1 168 ? -1.403 -5.961 18.004 1.00 94.44 168 LEU A CA 1
ATOM 1382 C C . LEU A 1 168 ? -1.872 -7.323 17.458 1.00 94.44 168 LEU A C 1
ATOM 1384 O O . LEU A 1 168 ? -1.106 -8.284 17.424 1.00 94.44 168 LEU A O 1
ATOM 1388 N N . LEU A 1 169 ? -3.129 -7.410 17.006 1.00 94.31 169 LEU A N 1
ATOM 1389 C CA . LEU A 1 169 ? -3.666 -8.588 16.316 1.00 94.31 169 LEU A CA 1
ATOM 1390 C C . LEU A 1 169 ? -2.935 -8.855 14.999 1.00 94.31 169 LEU A C 1
ATOM 1392 O O . LEU A 1 169 ? -2.570 -9.998 14.725 1.00 94.31 169 LEU A O 1
ATOM 1396 N N . GLU A 1 170 ? -2.715 -7.817 14.194 1.00 94.81 170 GLU A N 1
ATOM 1397 C CA . GLU A 1 170 ? -1.980 -7.931 12.934 1.00 94.81 170 GLU A CA 1
ATOM 1398 C C . GLU A 1 170 ? -0.528 -8.370 13.161 1.00 94.81 170 GLU A C 1
ATOM 1400 O O . GLU A 1 170 ? -0.032 -9.229 12.433 1.00 94.81 170 GLU A O 1
ATOM 1405 N N . GLU A 1 171 ? 0.143 -7.815 14.170 1.00 95.38 171 GLU A N 1
ATOM 1406 C CA . GLU A 1 171 ? 1.521 -8.152 14.542 1.00 95.38 171 GLU A CA 1
ATOM 1407 C C . GLU A 1 171 ? 1.648 -9.606 15.013 1.00 95.38 171 GLU A C 1
ATOM 1409 O O . GLU A 1 171 ? 2.420 -10.377 14.437 1.00 95.38 171 GLU A O 1
ATOM 1414 N N . ASN A 1 172 ? 0.806 -10.030 15.959 1.00 95.31 172 ASN A N 1
ATOM 1415 C CA . ASN A 1 172 ? 0.761 -11.423 16.409 1.00 95.31 172 ASN A CA 1
ATOM 1416 C C . ASN A 1 172 ? 0.409 -12.378 15.261 1.00 95.31 172 ASN A C 1
ATOM 1418 O O . ASN A 1 172 ? 0.996 -13.450 15.136 1.00 95.31 172 ASN A O 1
ATOM 1422 N N . GLY A 1 173 ? -0.513 -11.982 14.379 1.00 96.38 173 GLY A N 1
ATOM 1423 C CA . GLY A 1 173 ? -0.877 -12.763 13.200 1.00 96.38 173 GLY A CA 1
ATOM 1424 C C . GLY A 1 173 ? 0.240 -12.865 12.156 1.00 96.38 173 GLY A C 1
ATOM 1425 O O . GLY A 1 173 ? 0.269 -13.827 11.390 1.00 96.38 173 GLY A O 1
ATOM 1426 N N . LYS A 1 174 ? 1.159 -11.893 12.084 1.00 96.56 174 LYS A N 1
ATOM 1427 C CA . LYS A 1 174 ? 2.383 -12.002 11.272 1.00 96.56 174 LYS A CA 1
ATOM 1428 C C . LYS A 1 174 ? 3.382 -12.947 11.930 1.00 96.56 174 LYS A C 1
ATOM 1430 O O . LYS A 1 174 ? 3.899 -13.821 11.249 1.00 96.56 174 LYS A O 1
ATOM 1435 N N . HIS A 1 175 ? 3.596 -12.812 13.238 1.00 97.12 175 HIS A N 1
ATOM 1436 C CA . HIS A 1 175 ? 4.515 -13.670 13.985 1.00 97.12 175 HIS A CA 1
ATOM 1437 C C . HIS A 1 175 ? 4.111 -15.150 13.917 1.00 97.12 175 HIS A C 1
ATOM 1439 O O . HIS A 1 175 ? 4.946 -15.997 13.610 1.00 97.12 175 HIS A O 1
ATOM 1445 N N . LEU A 1 176 ? 2.819 -15.450 14.091 1.00 97.88 176 LEU A N 1
ATOM 1446 C CA . LEU A 1 176 ? 2.283 -16.804 13.925 1.00 97.88 176 LEU A CA 1
ATOM 1447 C C . LEU A 1 176 ? 2.552 -17.360 12.526 1.00 97.88 176 LEU A C 1
ATOM 1449 O O . LEU A 1 176 ? 3.058 -18.469 12.411 1.00 97.88 176 LEU A O 1
ATOM 1453 N N . ARG A 1 177 ? 2.302 -16.575 11.470 1.00 97.31 177 ARG A N 1
ATOM 1454 C CA . ARG A 1 177 ? 2.597 -16.993 10.090 1.00 97.31 177 ARG A CA 1
ATOM 1455 C C . ARG A 1 177 ? 4.082 -17.269 9.866 1.00 97.31 177 ARG A C 1
ATOM 1457 O O . ARG A 1 177 ? 4.422 -18.227 9.182 1.00 97.31 177 ARG A O 1
ATOM 1464 N N . THR A 1 178 ? 4.970 -16.464 10.445 1.00 97.56 178 THR A N 1
ATOM 1465 C CA . THR A 1 178 ? 6.416 -16.717 10.378 1.00 97.56 178 THR A CA 1
ATOM 1466 C C . THR A 1 178 ? 6.775 -18.046 11.040 1.00 97.56 178 THR A C 1
ATOM 1468 O O . THR A 1 178 ? 7.500 -18.840 10.446 1.00 97.56 178 THR A O 1
ATOM 1471 N N . ILE A 1 179 ? 6.232 -18.317 12.231 1.00 98.06 179 ILE A N 1
ATOM 1472 C CA . ILE A 1 179 ? 6.442 -19.591 12.933 1.00 98.06 179 ILE A CA 1
ATOM 1473 C C . ILE A 1 179 ? 5.885 -20.761 12.114 1.00 98.06 179 ILE A C 1
ATOM 1475 O O . ILE A 1 179 ? 6.536 -21.794 12.006 1.00 98.06 179 ILE A O 1
ATOM 1479 N N . GLU A 1 180 ? 4.703 -20.611 11.513 1.00 97.62 180 GLU A N 1
ATOM 1480 C CA . GLU A 1 180 ? 4.096 -21.638 10.661 1.00 97.62 180 GLU A CA 1
ATOM 1481 C C . GLU A 1 180 ? 4.991 -21.984 9.467 1.00 97.62 180 GLU A C 1
ATOM 1483 O O . GLU A 1 180 ? 5.218 -23.165 9.202 1.00 97.62 180 GLU A O 1
ATOM 1488 N N . VAL A 1 181 ? 5.544 -20.977 8.783 1.00 97.69 181 VAL A N 1
ATOM 1489 C CA . VAL A 1 181 ? 6.490 -21.185 7.676 1.00 97.69 181 VAL A CA 1
ATOM 1490 C C . VAL A 1 181 ? 7.742 -21.913 8.169 1.00 97.69 181 VAL A C 1
ATOM 1492 O O . VAL A 1 181 ? 8.094 -22.953 7.620 1.00 97.69 181 VAL A O 1
ATOM 1495 N N . GLN A 1 182 ? 8.355 -21.444 9.259 1.00 97.62 182 GLN A N 1
ATOM 1496 C CA . GLN A 1 182 ? 9.541 -22.083 9.843 1.00 97.62 182 GLN A CA 1
ATOM 1497 C C . GLN A 1 182 ? 9.280 -23.536 10.263 1.00 97.62 182 GLN A C 1
ATOM 1499 O O . GLN A 1 182 ? 10.133 -24.403 10.078 1.00 97.62 182 GLN A O 1
ATOM 1504 N N . LEU A 1 183 ? 8.096 -23.827 10.805 1.00 98.00 183 LEU A N 1
ATOM 1505 C CA . LEU A 1 183 ? 7.699 -25.177 11.193 1.00 98.00 183 LEU A CA 1
ATOM 1506 C C . LEU A 1 183 ? 7.537 -26.092 9.974 1.00 98.00 183 LEU A C 1
ATOM 1508 O O . LEU A 1 183 ? 7.970 -27.248 10.009 1.00 98.00 183 LEU A O 1
ATOM 1512 N N . VAL A 1 184 ? 6.920 -25.592 8.900 1.00 97.94 184 VAL A N 1
ATOM 1513 C CA . VAL A 1 184 ? 6.787 -26.327 7.635 1.00 97.94 184 VAL A CA 1
ATOM 1514 C C . VAL A 1 184 ? 8.164 -26.611 7.036 1.00 97.94 184 VAL A C 1
ATOM 1516 O O . VAL A 1 184 ? 8.430 -27.758 6.672 1.00 97.94 184 VAL A O 1
ATOM 1519 N N . ASP A 1 185 ? 9.056 -25.622 7.018 1.00 97.38 185 ASP A N 1
ATOM 1520 C CA . ASP A 1 185 ? 10.424 -25.767 6.514 1.00 97.38 185 ASP A CA 1
ATOM 1521 C C . ASP A 1 185 ? 11.232 -26.773 7.344 1.00 97.38 185 ASP A C 1
ATOM 1523 O O . ASP A 1 185 ? 11.869 -27.677 6.794 1.00 97.38 185 ASP A O 1
ATOM 1527 N N . ALA A 1 186 ? 11.147 -26.700 8.676 1.00 97.50 186 ALA A N 1
ATOM 1528 C CA . ALA A 1 186 ? 11.796 -27.652 9.575 1.00 97.50 186 ALA A CA 1
ATOM 1529 C C . ALA A 1 186 ? 11.267 -29.082 9.373 1.00 97.50 186 ALA A C 1
ATOM 1531 O O . ALA A 1 186 ? 12.044 -30.040 9.312 1.00 97.50 186 ALA A O 1
ATOM 1532 N N . LYS A 1 187 ? 9.949 -29.244 9.202 1.00 97.94 187 LYS A N 1
ATOM 1533 C CA . LYS A 1 187 ? 9.326 -30.544 8.913 1.00 97.94 187 LYS A CA 1
ATOM 1534 C C . LYS A 1 187 ? 9.763 -31.095 7.556 1.00 97.94 187 LYS A C 1
ATOM 1536 O O . LYS A 1 187 ? 10.031 -32.296 7.449 1.00 97.94 187 LYS A O 1
ATOM 1541 N N . ALA A 1 188 ? 9.836 -30.248 6.531 1.00 97.12 188 ALA A N 1
ATOM 1542 C CA . ALA A 1 188 ? 10.319 -30.630 5.209 1.00 97.12 188 ALA A CA 1
ATOM 1543 C C . ALA A 1 188 ? 11.791 -31.068 5.272 1.00 97.12 188 ALA A C 1
ATOM 1545 O O . ALA A 1 188 ? 12.132 -32.144 4.782 1.00 97.12 188 ALA A O 1
ATOM 1546 N N . SER A 1 189 ? 12.635 -30.300 5.964 1.00 97.12 189 SER A N 1
ATOM 1547 C CA . SER A 1 189 ? 14.049 -30.618 6.192 1.00 97.12 189 SER A CA 1
ATOM 1548 C C . SER A 1 189 ? 14.242 -31.954 6.924 1.00 97.12 189 SER A C 1
ATOM 1550 O O . SER A 1 189 ? 15.008 -32.815 6.475 1.00 97.12 189 SER A O 1
ATOM 1552 N N . LEU A 1 190 ? 13.477 -32.195 7.996 1.00 97.06 190 LEU A N 1
ATOM 1553 C CA . LEU A 1 190 ? 13.496 -33.465 8.727 1.00 97.06 190 LEU A CA 1
ATOM 1554 C C . LEU A 1 190 ? 13.049 -34.635 7.841 1.00 97.06 190 LEU A C 1
ATOM 1556 O O . LEU A 1 190 ? 13.696 -35.681 7.816 1.00 97.06 190 LEU A O 1
ATOM 1560 N N . THR A 1 191 ? 11.961 -34.461 7.090 1.00 96.88 191 THR A N 1
ATOM 1561 C CA . THR A 1 191 ? 11.438 -35.495 6.184 1.00 96.88 191 THR A CA 1
ATOM 1562 C C . THR A 1 191 ? 12.469 -35.853 5.116 1.00 96.88 191 THR A C 1
ATOM 1564 O O . THR A 1 191 ? 12.726 -37.034 4.887 1.00 96.88 191 THR A O 1
ATOM 1567 N N . ASN A 1 192 ? 13.112 -34.850 4.516 1.00 96.56 192 ASN A N 1
ATOM 1568 C CA . ASN A 1 192 ? 14.169 -35.047 3.526 1.00 96.56 192 ASN A CA 1
ATOM 1569 C C . ASN A 1 192 ? 15.367 -35.797 4.124 1.00 96.56 192 ASN A C 1
ATOM 1571 O O . ASN A 1 192 ? 15.846 -36.763 3.529 1.00 96.56 192 ASN A O 1
ATOM 1575 N N . SER A 1 193 ? 15.792 -35.422 5.334 1.00 96.12 193 SER A N 1
ATOM 1576 C CA . SER A 1 193 ? 16.886 -36.091 6.052 1.00 96.12 193 SER A CA 1
ATOM 1577 C C . SER A 1 193 ? 16.564 -37.563 6.346 1.00 96.12 193 SER A C 1
ATOM 1579 O O . SER A 1 193 ? 17.387 -38.451 6.113 1.00 96.12 193 SER A O 1
ATOM 1581 N N . LEU A 1 194 ? 15.338 -37.860 6.789 1.00 94.81 194 LEU A N 1
ATOM 1582 C CA . LEU A 1 194 ? 14.883 -39.233 7.032 1.00 94.81 194 LEU A CA 1
ATOM 1583 C C . LEU A 1 194 ? 14.782 -40.054 5.739 1.00 94.81 194 LEU A C 1
ATOM 1585 O O . LEU A 1 194 ? 15.180 -41.220 5.721 1.00 94.81 194 LEU A O 1
ATOM 1589 N N . GLN A 1 195 ? 14.297 -39.462 4.645 1.00 93.94 195 GLN A N 1
ATOM 1590 C CA . GLN A 1 195 ? 14.274 -40.117 3.336 1.00 93.94 195 GLN A CA 1
ATOM 1591 C C . GLN A 1 195 ? 15.687 -40.412 2.827 1.00 93.94 195 GLN A C 1
ATOM 1593 O O . GLN A 1 195 ? 15.930 -41.500 2.302 1.00 93.94 195 GLN A O 1
ATOM 1598 N N . GLN A 1 196 ? 16.630 -39.487 3.010 1.00 93.38 196 GLN A N 1
ATOM 1599 C CA . GLN A 1 196 ? 18.031 -39.686 2.648 1.00 93.38 196 GLN A CA 1
ATOM 1600 C C . GLN A 1 196 ? 18.658 -40.837 3.445 1.00 93.38 196 GLN A C 1
ATOM 1602 O O . GLN A 1 196 ? 19.271 -41.722 2.847 1.00 93.38 196 GLN A O 1
ATOM 1607 N N . LEU A 1 197 ? 18.437 -40.891 4.763 1.00 90.81 197 LEU A N 1
ATOM 1608 C CA . LEU A 1 197 ? 18.877 -42.008 5.609 1.00 90.81 197 LEU A CA 1
ATOM 1609 C C . LEU A 1 197 ? 18.234 -43.339 5.191 1.00 90.81 197 LEU A C 1
ATOM 1611 O O . LEU A 1 197 ? 18.908 -44.370 5.139 1.00 90.81 197 LEU A O 1
ATOM 1615 N N . GLY A 1 198 ? 16.941 -43.333 4.857 1.00 87.75 198 GLY A N 1
ATOM 1616 C CA . GLY A 1 198 ? 16.234 -44.504 4.336 1.00 87.75 198 GLY A CA 1
ATOM 1617 C C . GLY A 1 198 ? 16.831 -45.010 3.020 1.00 87.75 198 GLY A C 1
ATOM 1618 O O . GLY A 1 198 ? 17.103 -46.207 2.884 1.00 87.75 198 GLY A O 1
ATOM 1619 N N . ARG A 1 199 ? 17.116 -44.096 2.082 1.00 86.81 199 ARG A N 1
ATOM 1620 C CA . ARG A 1 199 ? 17.801 -44.403 0.817 1.00 86.81 199 ARG A CA 1
ATOM 1621 C C . ARG A 1 199 ? 19.185 -44.990 1.073 1.00 86.81 199 ARG A C 1
ATOM 1623 O O . ARG A 1 199 ? 19.468 -46.070 0.563 1.00 86.81 199 ARG A O 1
ATOM 1630 N N . GLN A 1 200 ? 20.001 -44.364 1.922 1.00 83.56 200 GLN A N 1
ATOM 1631 C CA . GLN A 1 200 ? 21.324 -44.884 2.282 1.00 83.56 200 GLN A CA 1
ATOM 1632 C C . GLN A 1 200 ? 21.247 -46.308 2.843 1.00 83.56 200 GLN A C 1
ATOM 1634 O O . GLN A 1 200 ? 21.941 -47.188 2.342 1.00 83.56 200 GLN A O 1
ATOM 1639 N N . ARG A 1 201 ? 20.343 -46.577 3.799 1.00 78.56 201 ARG A N 1
ATOM 1640 C CA . ARG A 1 201 ? 20.143 -47.932 4.350 1.00 78.56 201 ARG A CA 1
ATOM 1641 C C . ARG A 1 201 ? 19.752 -48.951 3.280 1.00 78.56 201 ARG A C 1
ATOM 1643 O O . ARG A 1 201 ? 20.227 -50.085 3.332 1.00 78.56 201 ARG A O 1
ATOM 1650 N N . SER A 1 202 ? 18.891 -48.579 2.331 1.00 75.69 202 SER A N 1
ATOM 1651 C CA . SER A 1 202 ? 18.502 -49.468 1.228 1.00 75.69 202 SER A CA 1
ATOM 1652 C C . SER A 1 202 ? 19.686 -49.795 0.313 1.00 75.69 202 SER A C 1
ATOM 1654 O O . SER A 1 202 ? 19.911 -50.963 -0.001 1.00 75.69 202 SER A O 1
ATOM 1656 N N . THR A 1 203 ? 20.519 -48.801 -0.009 1.00 77.69 203 THR A N 1
ATOM 1657 C CA . THR A 1 203 ? 21.742 -48.989 -0.794 1.00 77.69 203 THR A CA 1
ATOM 1658 C C . THR A 1 203 ? 22.730 -49.897 -0.069 1.00 77.69 203 THR A C 1
ATOM 1660 O O . THR A 1 203 ? 23.253 -50.831 -0.669 1.00 77.69 203 THR A O 1
ATOM 1663 N N . THR A 1 204 ? 22.945 -49.694 1.235 1.00 77.38 204 THR A N 1
ATOM 1664 C CA . THR A 1 204 ? 23.839 -50.551 2.024 1.00 77.38 204 THR A CA 1
ATOM 1665 C C . THR A 1 204 ? 23.341 -51.999 2.065 1.00 77.38 204 THR A C 1
ATOM 1667 O O . THR A 1 204 ? 24.133 -52.918 1.868 1.00 77.38 204 THR A O 1
ATOM 1670 N N . LYS A 1 205 ? 22.033 -52.227 2.259 1.00 78.00 205 LYS A N 1
ATOM 1671 C CA . LYS A 1 205 ? 21.444 -53.578 2.203 1.00 78.00 205 LYS A CA 1
ATOM 1672 C C . LYS A 1 205 ? 21.648 -54.235 0.837 1.00 78.00 205 LYS A C 1
ATOM 1674 O O . LYS A 1 205 ? 22.024 -55.401 0.793 1.00 78.00 205 LYS A O 1
ATOM 1679 N N . ASN A 1 206 ? 21.463 -53.488 -0.252 1.00 74.44 206 ASN A N 1
ATOM 1680 C CA . ASN A 1 206 ? 21.698 -53.988 -1.607 1.00 74.44 206 ASN A CA 1
ATOM 1681 C C . ASN A 1 206 ? 23.170 -54.355 -1.837 1.00 74.44 206 ASN A C 1
ATOM 1683 O O . ASN A 1 206 ? 23.445 -55.401 -2.417 1.00 74.44 206 ASN A O 1
ATOM 1687 N N . ILE A 1 207 ? 24.115 -53.554 -1.330 1.00 77.12 207 ILE A N 1
ATOM 1688 C CA . ILE A 1 207 ? 25.552 -53.862 -1.398 1.00 77.12 207 ILE A CA 1
ATOM 1689 C C . ILE A 1 207 ? 25.870 -55.139 -0.613 1.00 77.12 207 ILE A C 1
ATOM 1691 O O . ILE A 1 207 ? 26.534 -56.024 -1.145 1.00 77.12 207 ILE A O 1
ATOM 1695 N N . TYR A 1 208 ? 25.379 -55.276 0.623 1.00 77.44 208 TYR A N 1
ATOM 1696 C CA . TYR A 1 208 ? 25.596 -56.493 1.414 1.00 77.44 208 TYR A CA 1
ATOM 1697 C C . TYR A 1 208 ? 24.977 -57.729 0.759 1.00 77.44 208 TYR A C 1
ATOM 1699 O O . TYR A 1 208 ? 25.607 -58.783 0.743 1.00 77.44 208 TYR A O 1
ATOM 1707 N N . PHE A 1 209 ? 23.779 -57.604 0.187 1.00 78.25 209 PHE A N 1
ATOM 1708 C CA . PHE A 1 209 ? 23.132 -58.680 -0.559 1.00 78.25 209 PHE A CA 1
ATOM 1709 C C . PHE A 1 209 ? 23.949 -59.079 -1.795 1.00 78.25 209 PHE A C 1
ATOM 1711 O O . PHE A 1 209 ? 24.204 -60.261 -2.015 1.00 78.25 209 PHE A O 1
ATOM 1718 N N . PHE A 1 210 ? 24.445 -58.101 -2.555 1.00 73.12 210 PHE A N 1
ATOM 1719 C CA . PHE A 1 210 ? 25.295 -58.338 -3.720 1.00 73.12 210 PHE A CA 1
ATOM 1720 C C . PHE A 1 210 ? 26.637 -58.988 -3.342 1.00 73.12 210 PHE A C 1
ATOM 1722 O O . PHE A 1 210 ? 27.056 -59.960 -3.967 1.00 73.12 210 PHE A O 1
ATOM 1729 N N . LEU A 1 211 ? 27.283 -58.523 -2.267 1.00 74.88 211 LEU A N 1
ATOM 1730 C CA . LEU A 1 211 ? 28.504 -59.131 -1.728 1.00 74.88 211 LEU A CA 1
ATOM 1731 C C . LEU A 1 211 ? 28.267 -60.557 -1.214 1.00 74.88 211 LEU A C 1
ATOM 1733 O O . LEU A 1 211 ? 29.134 -61.413 -1.382 1.00 74.88 211 LEU A O 1
ATOM 1737 N N . LEU A 1 212 ? 27.107 -60.829 -0.609 1.00 75.25 212 LEU A N 1
ATOM 1738 C CA . LEU A 1 212 ? 26.732 -62.172 -0.169 1.00 75.25 212 LEU A CA 1
ATOM 1739 C C . LEU A 1 212 ? 26.556 -63.113 -1.365 1.00 75.25 212 LEU A C 1
ATOM 1741 O O . LEU A 1 212 ? 27.083 -64.221 -1.327 1.00 75.25 212 LEU A O 1
ATOM 1745 N N . ILE A 1 213 ? 25.901 -62.658 -2.440 1.00 75.75 213 ILE A N 1
ATOM 1746 C CA . ILE A 1 213 ? 25.798 -63.411 -3.699 1.00 75.75 213 ILE A CA 1
ATOM 1747 C C . ILE A 1 213 ? 27.195 -63.709 -4.251 1.00 75.75 213 ILE A C 1
ATOM 1749 O O . ILE A 1 213 ? 27.509 -64.869 -4.502 1.00 75.75 213 ILE A O 1
ATOM 1753 N N . ILE A 1 214 ? 28.073 -62.707 -4.363 1.00 75.19 214 ILE A N 1
ATOM 1754 C CA . ILE A 1 214 ? 29.453 -62.914 -4.838 1.00 75.19 214 ILE A CA 1
ATOM 1755 C C . ILE A 1 214 ? 30.195 -63.931 -3.962 1.00 75.19 214 ILE A C 1
ATOM 1757 O O . ILE A 1 214 ? 30.918 -64.780 -4.478 1.00 75.19 214 ILE A O 1
ATOM 1761 N N . LYS A 1 215 ? 30.019 -63.873 -2.637 1.00 72.12 215 LYS A N 1
ATOM 1762 C CA . LYS A 1 215 ? 30.663 -64.805 -1.704 1.00 72.12 215 LYS A CA 1
ATOM 1763 C C . LYS A 1 215 ? 30.097 -66.224 -1.808 1.00 72.12 215 LYS A C 1
ATOM 1765 O O . LYS A 1 215 ? 30.867 -67.166 -1.665 1.00 72.12 215 LYS A O 1
ATOM 1770 N N . MET A 1 216 ? 28.801 -66.382 -2.085 1.00 70.00 216 MET A N 1
ATOM 1771 C CA . MET A 1 216 ? 28.183 -67.691 -2.338 1.00 70.00 216 MET A CA 1
ATOM 1772 C C . MET A 1 216 ? 28.590 -68.291 -3.689 1.00 70.00 216 MET A C 1
ATOM 1774 O O . MET A 1 216 ? 28.688 -69.507 -3.800 1.00 70.00 216 MET A O 1
ATOM 1778 N N . PHE A 1 217 ? 28.876 -67.458 -4.693 1.00 65.19 217 PHE A N 1
ATOM 1779 C CA . PHE A 1 217 ? 29.366 -67.890 -6.007 1.00 65.19 217 PHE A CA 1
ATOM 1780 C C . PHE A 1 217 ? 30.900 -67.933 -6.114 1.00 65.19 217 PHE A C 1
ATOM 1782 O O . PHE A 1 217 ? 31.426 -68.209 -7.192 1.00 65.19 217 PHE A O 1
ATOM 1789 N N . ARG A 1 218 ? 31.643 -67.687 -5.023 1.00 52.19 218 ARG A N 1
ATOM 1790 C CA . ARG A 1 218 ? 33.106 -67.826 -5.004 1.00 52.19 218 ARG A CA 1
ATOM 1791 C C . ARG A 1 218 ? 33.469 -69.316 -4.863 1.00 52.19 218 ARG A C 1
ATOM 1793 O O . ARG A 1 218 ? 33.219 -69.881 -3.798 1.00 52.19 218 ARG A O 1
ATOM 1800 N N . PRO A 1 219 ? 34.076 -69.959 -5.879 1.00 49.50 219 PRO A N 1
ATOM 1801 C CA . PRO A 1 219 ? 34.487 -71.353 -5.779 1.00 49.50 219 PRO A CA 1
ATOM 1802 C C . PRO A 1 219 ? 35.586 -71.520 -4.721 1.00 49.50 219 PRO A C 1
ATOM 1804 O O . PRO A 1 219 ? 36.514 -70.714 -4.623 1.00 49.50 219 PRO A O 1
ATOM 1807 N N . ARG A 1 220 ? 35.447 -72.577 -3.915 1.00 48.44 220 ARG A N 1
ATOM 1808 C CA . ARG A 1 220 ? 36.430 -73.052 -2.937 1.00 48.44 220 ARG A CA 1
ATOM 1809 C C . ARG A 1 220 ? 37.623 -73.624 -3.707 1.00 48.44 220 ARG A C 1
ATOM 1811 O O . ARG A 1 220 ? 37.578 -74.772 -4.124 1.00 48.44 220 ARG A O 1
ATOM 1818 N N . ALA A 1 221 ? 38.634 -72.798 -3.954 1.00 43.59 221 ALA A N 1
ATOM 1819 C CA . ALA A 1 221 ? 39.919 -73.260 -4.462 1.00 43.59 221 ALA A CA 1
ATOM 1820 C C . ALA A 1 221 ? 40.791 -73.672 -3.271 1.00 43.59 221 ALA A C 1
ATOM 1822 O O . ALA A 1 221 ? 41.004 -72.878 -2.353 1.00 43.59 221 ALA A O 1
ATOM 1823 N N . GLU A 1 222 ? 41.185 -74.941 -3.288 1.00 38.53 222 GLU A N 1
ATOM 1824 C CA . GLU A 1 222 ? 42.097 -75.594 -2.355 1.00 38.53 222 GLU A CA 1
ATOM 1825 C C . GLU A 1 222 ? 43.553 -75.137 -2.548 1.00 38.53 222 GLU A C 1
ATOM 1827 O O . GLU A 1 222 ? 43.878 -74.347 -3.435 1.00 38.53 222 GLU A O 1
ATOM 1832 N N . ASP A 1 223 ? 44.374 -75.628 -1.627 1.00 38.97 223 ASP A N 1
ATOM 1833 C CA . ASP A 1 223 ? 45.736 -75.268 -1.264 1.00 38.97 223 ASP A CA 1
ATOM 1834 C C . ASP A 1 223 ? 46.833 -75.433 -2.343 1.00 38.97 223 ASP A C 1
ATOM 1836 O O . ASP A 1 223 ? 46.664 -76.071 -3.375 1.00 38.97 223 ASP A O 1
ATOM 1840 N N . GLU A 1 224 ? 48.008 -74.899 -1.975 1.00 35.03 224 GLU A N 1
ATOM 1841 C CA . GLU A 1 224 ? 49.367 -75.169 -2.481 1.00 35.03 224 GLU A CA 1
ATOM 1842 C C . GLU A 1 224 ? 49.874 -74.422 -3.733 1.00 35.03 224 GLU A C 1
ATOM 1844 O O . GLU A 1 224 ? 49.577 -74.757 -4.873 1.00 35.03 224 GLU A O 1
ATOM 1849 N N . ALA A 1 225 ? 50.768 -73.442 -3.503 1.00 36.00 225 ALA A N 1
ATOM 1850 C CA . ALA A 1 225 ? 52.187 -73.479 -3.917 1.00 36.00 225 ALA A CA 1
ATOM 1851 C C . ALA A 1 225 ? 52.811 -72.066 -4.046 1.00 36.00 225 ALA A C 1
ATOM 1853 O O . ALA A 1 225 ? 52.678 -71.369 -5.044 1.00 36.00 225 ALA A O 1
ATOM 1854 N N . SER A 1 226 ? 53.543 -71.668 -3.001 1.00 38.12 226 SER A N 1
ATOM 1855 C CA . SER A 1 226 ? 54.899 -71.090 -3.029 1.00 38.12 226 SER A CA 1
ATOM 1856 C C . SER A 1 226 ? 55.396 -70.305 -4.265 1.00 38.12 226 SER A C 1
ATOM 1858 O O . SER A 1 226 ? 55.814 -70.904 -5.248 1.00 38.12 226 SER A O 1
ATOM 1860 N N . ARG A 1 227 ? 55.598 -68.987 -4.077 1.00 36.91 227 ARG A N 1
ATOM 1861 C CA . ARG A 1 227 ? 56.905 -68.276 -3.956 1.00 36.91 227 ARG A CA 1
ATOM 1862 C C . ARG A 1 227 ? 57.041 -66.971 -4.764 1.00 36.91 227 ARG A C 1
ATOM 1864 O O . ARG A 1 227 ? 56.879 -66.922 -5.972 1.00 36.91 227 ARG A O 1
ATOM 1871 N N . THR A 1 228 ? 57.506 -65.971 -4.003 1.00 40.91 228 THR A N 1
ATOM 1872 C CA . THR A 1 228 ? 58.261 -64.756 -4.358 1.00 40.91 228 THR A CA 1
ATOM 1873 C C . THR A 1 228 ? 57.548 -63.681 -5.175 1.00 40.91 228 THR A C 1
ATOM 1875 O O . THR A 1 228 ? 57.366 -63.822 -6.373 1.00 40.91 228 THR A O 1
ATOM 1878 N N . VAL A 1 229 ? 57.236 -62.554 -4.528 1.00 37.38 229 VAL A N 1
ATOM 1879 C CA . VAL A 1 229 ? 57.942 -61.263 -4.679 1.00 37.38 229 VAL A CA 1
ATOM 1880 C C . VAL A 1 229 ? 57.310 -60.274 -3.686 1.00 37.38 229 VAL A C 1
ATOM 1882 O O . VAL A 1 229 ? 56.096 -60.091 -3.650 1.00 37.38 229 VAL A O 1
ATOM 1885 N N . SER A 1 230 ? 58.142 -59.675 -2.835 1.00 37.41 230 SER A N 1
ATOM 1886 C CA . SER A 1 230 ? 57.761 -58.660 -1.847 1.00 37.41 230 SER A CA 1
ATOM 1887 C C . SER A 1 230 ? 57.169 -57.405 -2.501 1.00 37.41 230 SER A C 1
ATOM 1889 O O . SER A 1 230 ? 57.801 -56.864 -3.408 1.00 37.41 230 SER A O 1
ATOM 1891 N N . PRO A 1 231 ? 56.070 -56.834 -1.978 1.00 40.69 231 PRO A N 1
ATOM 1892 C CA . PRO A 1 231 ? 55.744 -55.434 -2.206 1.00 40.69 231 PRO A CA 1
ATOM 1893 C C . PRO A 1 231 ? 56.125 -54.602 -0.977 1.00 40.69 231 PRO A C 1
ATOM 1895 O O . PRO A 1 231 ? 55.673 -54.852 0.140 1.00 40.69 231 PRO A O 1
ATOM 1898 N N . GLN A 1 232 ? 56.967 -53.594 -1.207 1.00 34.38 232 GLN A N 1
ATOM 1899 C CA . GLN A 1 232 ? 57.254 -52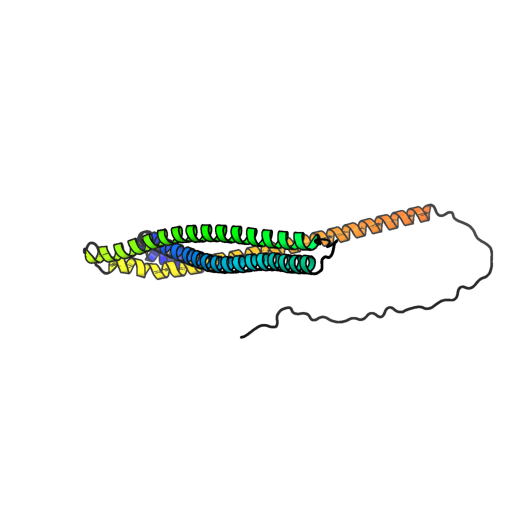.511 -0.269 1.00 34.38 232 GLN A CA 1
ATOM 1900 C C . GLN A 1 232 ? 55.961 -51.925 0.309 1.00 34.38 232 GLN A C 1
ATOM 1902 O O . GLN A 1 232 ? 55.102 -51.434 -0.425 1.00 34.38 232 GLN A O 1
ATOM 1907 N N . ILE A 1 233 ? 55.881 -51.877 1.637 1.00 39.19 233 ILE A N 1
ATOM 1908 C CA . ILE A 1 233 ? 54.942 -51.020 2.356 1.00 39.19 233 ILE A CA 1
ATOM 1909 C C . ILE A 1 233 ? 55.395 -49.574 2.120 1.00 39.19 233 ILE A C 1
ATOM 1911 O O . ILE A 1 233 ? 56.286 -49.066 2.801 1.00 39.19 233 ILE A O 1
ATOM 1915 N N . ARG A 1 234 ? 54.797 -48.895 1.135 1.00 35.41 234 ARG A N 1
ATOM 1916 C CA . ARG A 1 234 ? 54.808 -47.430 1.100 1.00 35.41 234 ARG A CA 1
ATOM 1917 C C . ARG A 1 234 ? 53.780 -46.933 2.107 1.00 35.41 234 ARG A C 1
ATOM 1919 O O . ARG A 1 234 ? 52.586 -46.877 1.836 1.00 35.41 234 ARG A O 1
ATOM 1926 N N . SER A 1 235 ? 54.298 -46.575 3.276 1.00 41.59 235 SER A N 1
ATOM 1927 C CA . SER A 1 235 ? 53.703 -45.580 4.159 1.00 41.59 235 SER A CA 1
ATOM 1928 C C . SER A 1 235 ? 53.385 -44.324 3.347 1.00 41.59 235 SER A C 1
ATOM 1930 O O . SER A 1 235 ? 54.270 -43.760 2.699 1.00 41.59 235 SER A O 1
ATOM 1932 N N . SER A 1 236 ? 52.126 -43.899 3.345 1.00 37.00 236 SER A N 1
ATOM 1933 C CA . SER A 1 236 ? 51.744 -42.543 2.964 1.00 37.00 236 SER A CA 1
ATOM 1934 C C . SER A 1 236 ? 50.462 -42.150 3.688 1.00 37.00 236 SER A C 1
ATOM 1936 O O . SER A 1 236 ? 49.368 -42.598 3.359 1.00 37.00 236 SER A O 1
ATOM 1938 N N . SER A 1 237 ? 50.677 -41.254 4.648 1.00 36.75 237 SER A N 1
ATOM 1939 C CA . SER A 1 237 ? 49.837 -40.089 4.917 1.00 36.75 237 SER A CA 1
ATOM 1940 C C . SER A 1 237 ? 48.649 -40.273 5.856 1.00 36.75 237 SER A C 1
ATOM 1942 O O . SER A 1 237 ? 47.502 -40.469 5.463 1.00 36.75 237 SER A O 1
ATOM 1944 N N . SER A 1 238 ? 48.972 -40.057 7.130 1.00 35.44 238 SER A N 1
ATOM 1945 C CA . SER A 1 238 ? 48.136 -39.435 8.149 1.00 35.44 238 SER A CA 1
ATOM 1946 C C . SER A 1 238 ? 47.284 -38.294 7.577 1.00 35.44 238 SER A C 1
ATOM 1948 O O . SER A 1 238 ? 47.820 -37.288 7.117 1.00 35.44 238 SER A O 1
ATOM 1950 N N . ILE A 1 239 ? 45.959 -38.417 7.662 1.00 36.81 239 ILE A N 1
ATOM 1951 C CA . ILE A 1 239 ? 45.059 -37.262 7.634 1.00 36.81 239 ILE A CA 1
ATOM 1952 C C . ILE A 1 239 ? 44.921 -36.790 9.078 1.00 36.81 239 ILE A C 1
ATOM 1954 O O . ILE A 1 239 ? 44.331 -37.456 9.926 1.00 36.81 239 ILE A O 1
ATOM 1958 N N . SER A 1 240 ? 45.543 -35.650 9.354 1.00 37.84 240 SER A N 1
ATOM 1959 C CA . SER A 1 240 ? 45.365 -34.882 10.576 1.00 37.84 240 SER A CA 1
ATOM 1960 C C . SER A 1 240 ? 43.931 -34.363 10.645 1.00 37.84 240 SER A C 1
ATOM 1962 O O . SER A 1 240 ? 43.494 -33.589 9.793 1.00 37.84 240 SER A O 1
ATOM 1964 N N . VAL A 1 241 ? 43.223 -34.775 11.689 1.00 37.09 241 VAL A N 1
ATOM 1965 C CA . VAL A 1 241 ? 42.021 -34.115 12.190 1.00 37.09 241 VAL A CA 1
ATOM 1966 C C . VAL A 1 241 ? 42.435 -32.733 12.697 1.00 37.09 241 VAL A C 1
ATOM 1968 O O . VAL A 1 241 ? 43.129 -32.627 13.704 1.00 37.09 241 VAL A O 1
ATOM 1971 N N . VAL A 1 242 ? 42.031 -31.678 11.990 1.00 36.72 242 VAL A N 1
ATOM 1972 C CA . VAL A 1 242 ? 41.985 -30.323 12.546 1.00 36.72 242 VAL A CA 1
ATOM 1973 C C . VAL A 1 242 ? 40.544 -30.080 12.964 1.00 36.72 242 VAL A C 1
ATOM 1975 O O . VAL A 1 242 ? 39.677 -29.788 12.144 1.00 36.72 242 VAL A O 1
ATOM 1978 N N . THR A 1 243 ? 40.293 -30.251 14.256 1.00 39.62 243 THR A N 1
ATOM 1979 C CA . THR A 1 243 ? 39.195 -29.590 14.955 1.00 39.62 243 THR A CA 1
ATOM 1980 C C . THR A 1 243 ? 39.442 -28.089 14.896 1.00 39.62 243 THR A C 1
ATOM 1982 O O . THR A 1 243 ? 40.508 -27.620 15.300 1.00 39.62 243 THR A O 1
ATOM 1985 N N . ARG A 1 244 ? 38.468 -27.330 14.400 1.00 35.47 244 ARG A N 1
ATOM 1986 C CA . ARG A 1 244 ? 38.392 -25.903 14.686 1.00 35.47 244 ARG A CA 1
ATOM 1987 C C . ARG A 1 244 ? 36.982 -25.602 15.158 1.00 35.47 244 ARG A C 1
ATOM 1989 O O . ARG A 1 244 ? 36.015 -25.857 14.444 1.00 35.47 244 ARG A O 1
ATOM 1996 N N . ASP A 1 245 ? 36.942 -25.184 16.410 1.00 35.28 245 ASP A N 1
ATOM 1997 C CA . ASP A 1 245 ? 35.764 -24.887 17.194 1.00 35.28 245 ASP A CA 1
ATOM 1998 C C . ASP A 1 245 ? 34.917 -23.764 16.595 1.00 35.28 245 ASP A C 1
ATOM 2000 O O . ASP A 1 245 ? 35.383 -22.929 15.814 1.00 35.28 245 ASP A O 1
ATOM 2004 N N . ASN A 1 246 ? 33.653 -23.816 17.006 1.00 41.81 246 ASN A N 1
ATOM 2005 C CA . ASN A 1 246 ? 3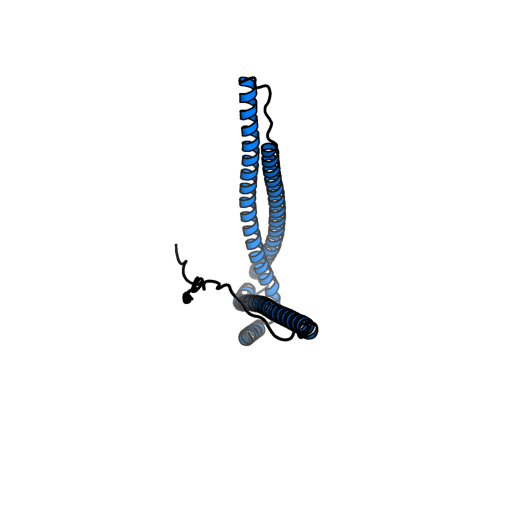2.625 -22.797 16.894 1.00 41.81 246 ASN A CA 1
ATOM 2006 C C . ASN A 1 246 ? 33.154 -21.381 17.148 1.00 41.81 246 ASN A C 1
ATOM 2008 O O . ASN A 1 246 ? 33.938 -21.166 18.064 1.00 41.81 246 ASN A O 1
ATOM 2012 N N . ASP A 1 247 ? 32.655 -20.423 16.369 1.00 38.81 247 ASP A N 1
ATOM 2013 C CA . ASP A 1 247 ? 31.753 -19.382 16.878 1.00 38.81 247 ASP A CA 1
ATOM 2014 C C . ASP A 1 247 ? 31.361 -18.462 15.713 1.00 38.81 247 ASP A C 1
ATOM 2016 O O . ASP A 1 247 ? 32.169 -17.694 15.196 1.00 38.81 247 ASP A O 1
ATOM 2020 N N . PHE A 1 248 ? 30.106 -18.557 15.264 1.00 38.41 248 PHE A N 1
ATOM 2021 C CA . PHE A 1 248 ? 29.509 -17.547 14.391 1.00 38.41 248 PHE A CA 1
ATOM 2022 C C . PHE A 1 248 ? 28.094 -17.245 14.884 1.00 38.41 248 PHE A C 1
ATOM 2024 O O . PHE A 1 248 ? 27.150 -18.003 14.657 1.00 38.41 248 PHE A O 1
ATOM 2031 N N . ASN A 1 249 ? 27.988 -16.142 15.619 1.00 45.38 249 ASN A N 1
ATOM 2032 C CA . ASN A 1 249 ? 26.754 -15.548 16.107 1.00 45.38 249 ASN A CA 1
ATOM 2033 C C . ASN A 1 249 ? 26.340 -14.449 15.105 1.00 45.38 249 ASN A C 1
ATOM 2035 O O . ASN A 1 249 ? 27.129 -13.533 14.892 1.00 45.38 249 ASN A O 1
ATOM 2039 N N . PRO A 1 250 ? 25.166 -14.503 14.447 1.00 44.06 250 PRO A N 1
ATOM 2040 C CA . PRO A 1 250 ? 24.821 -13.564 13.375 1.00 44.06 250 PRO A CA 1
ATOM 2041 C C . PRO A 1 250 ? 24.135 -12.280 13.880 1.00 44.06 250 PRO A C 1
ATOM 2043 O O . PRO A 1 250 ? 23.369 -11.661 13.147 1.00 44.06 250 PRO A O 1
ATOM 2046 N N . PHE A 1 251 ? 24.386 -11.883 15.125 1.00 45.75 251 PHE A N 1
ATOM 2047 C CA . PHE A 1 251 ? 23.889 -10.637 15.702 1.00 45.75 251 PHE A CA 1
ATOM 2048 C C . PHE A 1 251 ? 25.043 -9.916 16.387 1.00 45.75 251 PHE A C 1
ATOM 2050 O O . PHE A 1 251 ? 25.228 -10.082 17.583 1.00 45.75 251 PHE A O 1
ATOM 2057 N N . ASP A 1 252 ? 25.812 -9.161 15.609 1.00 41.84 252 ASP A N 1
ATOM 2058 C CA . ASP A 1 252 ? 26.517 -7.967 16.071 1.00 41.84 252 ASP A CA 1
ATOM 2059 C C . ASP A 1 252 ? 26.885 -7.106 14.851 1.00 41.84 252 ASP A C 1
ATOM 2061 O O . ASP A 1 252 ? 27.268 -7.636 13.810 1.00 41.84 252 ASP A O 1
ATOM 2065 N N . GLU A 1 253 ? 26.724 -5.788 15.016 1.00 40.38 253 GLU A N 1
ATOM 2066 C CA . GLU A 1 253 ? 26.904 -4.694 14.041 1.00 40.38 253 GLU A CA 1
ATOM 2067 C C . GLU A 1 253 ? 25.774 -4.633 12.986 1.00 40.38 253 GLU A C 1
ATOM 2069 O O . GLU A 1 253 ? 25.558 -5.553 12.208 1.00 40.38 253 GLU A O 1
ATOM 2074 N N . TRP A 1 254 ? 24.927 -3.602 12.908 1.00 42.25 254 TRP A N 1
ATOM 2075 C CA . TRP A 1 254 ? 25.242 -2.173 12.868 1.00 42.25 254 TRP A CA 1
ATOM 2076 C C . TRP A 1 254 ? 24.190 -1.320 13.606 1.00 42.25 254 TRP A C 1
ATOM 2078 O O . TRP A 1 254 ? 22.998 -1.358 13.287 1.00 42.25 254 TRP A O 1
ATOM 2088 N N . ILE A 1 255 ? 24.676 -0.527 14.563 1.00 45.16 255 ILE A N 1
ATOM 2089 C CA . ILE A 1 255 ? 24.054 0.662 15.159 1.00 45.16 255 ILE A CA 1
ATOM 2090 C C . ILE A 1 255 ? 24.883 1.873 14.682 1.00 45.16 255 ILE A C 1
ATOM 2092 O O . ILE A 1 255 ? 26.104 1.798 14.768 1.00 45.16 255 ILE A O 1
ATOM 2096 N N . GLU A 1 256 ? 24.176 2.931 14.246 1.00 46.44 256 GLU A N 1
ATOM 2097 C CA . GLU A 1 256 ? 24.583 4.346 14.001 1.00 46.44 256 GLU A CA 1
ATOM 2098 C C . GLU A 1 256 ? 25.587 4.598 12.846 1.00 46.44 256 GLU A C 1
ATOM 2100 O O . GLU A 1 256 ? 26.500 3.814 12.617 1.00 46.44 256 GLU A O 1
ATOM 2105 N N . ASP A 1 257 ? 25.429 5.595 11.962 1.00 44.19 257 ASP A N 1
ATOM 2106 C CA . ASP A 1 257 ? 24.889 6.970 12.083 1.00 44.19 257 ASP A CA 1
ATOM 2107 C C . ASP A 1 257 ? 23.631 7.301 11.243 1.00 44.19 257 ASP A C 1
ATOM 2109 O O . ASP A 1 257 ? 23.501 6.813 10.092 1.00 44.19 257 ASP A O 1
#

pLDDT: mean 80.37, std 20.38, range [34.38, 98.25]

Foldseek 3Di:
DVVLVVVLVVLCVVLDPLCVLQVLLLVLVVQLVVLVVVLVVLVVVLVVLVVQLVVLVVQLVVLVVVVVVVVVVCVVVVPPDDPPDVVSVVSNVVSVVSNVVSVVSNVVSVVVSVVSVVRSVVSVVVNVVLVVVLCVCLVVVVDVNCPSVCSNVSCPVSSVSVVVVVVVVVVVVVVVVVVVVVVVVVVVVVVVVVVVVVVVVVVVVVVVVVVVVVVVPDDDDDDDDDDDDDDDPPDDDDDDDDDDDDDDDPDDDDDDD

Radius of gyration: 38.5 Å; chains: 1; bounding box: 89×102×75 Å

InterPro domains:
  IPR007940 SH3-binding 5 [PF05276] (2-198)
  IPR007940 SH3-binding 5 [PTHR19423] (1-198)

Sequence (257 aa):
MTEFSGKLKQKSRALGSFLDRTRPYFEARKKSARTRSHAEKLSNDYHQTILMLKNARDVVKQRIFGLVNILSKVAEEQMAEFPLEPQWLEMLNEANEKAQNAIFQRDKIHLQHRKATEIYSKYDKVAKRMEKESESAIKVGLLNGLGAILFIKKCEDYFHVRDEFERLLEENGKHLRTIEVQLVDAKASLTNSLQQLGRQRSTTKNIYFFLLIIKMFRPRAEDEASRTVSPQIRSSSSISVVTRDNDFNPFDEWIED